Protein AF-A0A967INT5-F1 (afdb_monomer)

Radius of gyration: 16.81 Å; Cα contacts (8 Å, |Δi|>4): 231; chains: 1; bounding box: 48×41×38 Å

Secondary structure (DSSP, 8-state):
----------SSSPPS---PPP---HHHHHHHHHHHHHHHHHHHHHHHTT-SSTHHHHHHHHHHHHHHHHTTTSTTHHHHHHHHHHHHHHHTTSS---HHHHHHHHHHHHHHHHHHHHTHHHHHSPP-HHHHHHHHHHHHH-----HHHHHHHHHHTGGGGG-SHHHHHHHHHHH----HHHHHHHHHHHHHHHHHTT-

Sequence (199 aa):
MSENALFAPDLEIEVPIPGKTHDLDEQQLREVARRLRAYYQKGLLDWYQGNVDESGLSLMQAVVARCEKLCGGSPSIRLWWIAAGVIEALRDGGLESSVSVRRLLGLLDQQLKIISKDGALALAQPVPTELVKNLLYYLARSRSESARIASIRSTYRLDDLFVGEDASERAERILCGPDLESLKAVAAAIKEDLGRAKT

Mean predicted aligned error: 7.65 Å

Nearest PDB structures (foldseek):
  3kyi-assembly1_A  TM=6.583E-01  e=4.181E-01  Cereibacter sphaeroides
  7zly-assembly1_A  TM=3.263E-01  e=9.942E+00  Homo sapiens

Foldseek 3Di:
DDPPLALDFDLPFDAPQAFDADPDDQLRQLVLLVVLLLQLLVLLLCVVVVPVPCSSLVSNLVSLVVVLHNLGPFLCNLVSLLVNLLSVLVSVVQADPDPLSSVLSLVVSVLSVCCNVPPPVSSNDHDDPLSSSLSLLRLLSGPDPDPSSVSSCVRRVSVVSQPDPVNNVVNCPVSDDDDPPVSVVSNVVSVVVSVVVVD

pLDDT: mean 83.44, std 15.36, range [31.22, 97.81]

Structure (mmCIF, N/CA/C/O backbone):
data_AF-A0A967INT5-F1
#
_entry.id   AF-A0A967INT5-F1
#
loop_
_atom_site.group_PDB
_atom_site.id
_atom_site.type_symbol
_atom_site.label_atom_id
_atom_site.label_alt_id
_atom_site.label_comp_id
_atom_site.label_asym_id
_atom_site.label_entity_id
_atom_site.label_seq_id
_atom_site.pdbx_PDB_ins_code
_atom_site.Cartn_x
_atom_site.Cartn_y
_atom_site.Cartn_z
_atom_site.occupancy
_atom_site.B_iso_or_equiv
_atom_site.auth_seq_id
_atom_site.auth_comp_id
_atom_site.auth_asym_id
_atom_site.auth_atom_id
_atom_site.pdbx_PDB_model_num
ATOM 1 N N . MET A 1 1 ? 34.403 -10.699 -2.993 1.00 31.22 1 MET A N 1
ATOM 2 C CA . MET A 1 1 ? 33.208 -11.503 -2.667 1.00 31.22 1 MET A CA 1
ATOM 3 C C . MET A 1 1 ? 32.246 -10.561 -1.963 1.00 31.22 1 MET A C 1
ATOM 5 O O . MET A 1 1 ? 32.605 -10.045 -0.917 1.00 31.22 1 MET A O 1
ATOM 9 N N . SER A 1 2 ? 31.141 -10.187 -2.599 1.00 33.81 2 SER A N 1
ATOM 10 C CA . SER A 1 2 ? 30.283 -9.076 -2.168 1.00 33.81 2 SER A CA 1
ATOM 11 C C . SER A 1 2 ? 29.401 -9.495 -0.985 1.00 33.81 2 SER A C 1
ATOM 13 O O . SER A 1 2 ? 28.404 -10.181 -1.173 1.00 33.81 2 SER A O 1
ATOM 15 N N . GLU A 1 3 ? 29.751 -9.067 0.227 1.00 34.53 3 GLU A N 1
ATOM 16 C CA . GLU A 1 3 ? 29.045 -9.328 1.500 1.00 34.53 3 GLU A CA 1
ATOM 17 C C . GLU A 1 3 ? 27.666 -8.639 1.645 1.00 34.53 3 GLU A C 1
ATOM 19 O O . GLU A 1 3 ? 27.122 -8.558 2.740 1.00 34.53 3 GLU A O 1
ATOM 24 N N . ASN A 1 4 ? 27.058 -8.170 0.551 1.00 37.72 4 ASN A N 1
ATOM 25 C CA . ASN A 1 4 ? 25.854 -7.329 0.567 1.00 37.72 4 ASN A CA 1
ATOM 26 C C . ASN A 1 4 ? 24.644 -7.977 -0.129 1.00 37.72 4 ASN A C 1
ATOM 28 O O . ASN A 1 4 ? 23.870 -7.289 -0.791 1.00 37.72 4 ASN A O 1
ATOM 32 N N . ALA A 1 5 ? 24.448 -9.291 0.037 1.00 46.66 5 ALA A N 1
ATOM 33 C CA . ALA A 1 5 ? 23.195 -9.970 -0.324 1.00 46.66 5 ALA A CA 1
ATOM 34 C C . ALA A 1 5 ? 22.069 -9.586 0.663 1.00 46.66 5 ALA A C 1
ATOM 36 O O . ALA A 1 5 ? 21.518 -10.405 1.392 1.00 46.66 5 ALA A O 1
ATOM 37 N N . LEU A 1 6 ? 21.812 -8.284 0.751 1.00 64.50 6 LEU A N 1
ATOM 38 C CA . LEU A 1 6 ? 20.686 -7.672 1.428 1.00 64.50 6 LEU A CA 1
ATOM 39 C C . LEU A 1 6 ? 19.469 -7.822 0.512 1.00 64.50 6 LEU A C 1
ATOM 41 O O . LEU A 1 6 ? 19.622 -7.756 -0.705 1.00 64.50 6 LEU A O 1
ATOM 45 N N . PHE A 1 7 ? 18.275 -7.993 1.076 1.00 74.31 7 PHE A N 1
ATOM 46 C CA . PHE A 1 7 ? 17.023 -8.009 0.318 1.00 74.31 7 PHE A CA 1
ATOM 47 C C . PHE A 1 7 ? 16.938 -6.788 -0.625 1.00 74.31 7 PHE A C 1
ATOM 49 O O . PHE A 1 7 ? 16.693 -5.660 -0.190 1.00 74.31 7 PHE A O 1
ATOM 56 N N . ALA A 1 8 ? 17.197 -7.009 -1.915 1.00 81.94 8 ALA A N 1
ATOM 57 C CA . ALA A 1 8 ? 17.393 -5.963 -2.918 1.00 81.94 8 ALA A CA 1
ATOM 58 C C . ALA A 1 8 ? 16.555 -6.272 -4.168 1.00 81.94 8 ALA A C 1
ATOM 60 O O . ALA A 1 8 ? 17.107 -6.651 -5.201 1.00 81.94 8 ALA A O 1
ATOM 61 N N . PRO A 1 9 ? 15.217 -6.154 -4.076 1.00 86.38 9 PRO A N 1
ATOM 62 C CA . PRO A 1 9 ? 14.351 -6.339 -5.231 1.00 86.38 9 PRO A CA 1
ATOM 63 C C . PRO A 1 9 ? 14.655 -5.279 -6.292 1.00 86.38 9 PRO A C 1
ATOM 65 O O . PRO A 1 9 ? 14.847 -4.102 -5.969 1.00 86.38 9 PRO A O 1
ATOM 68 N N . ASP A 1 10 ? 14.656 -5.693 -7.556 1.00 87.69 10 ASP A N 1
ATOM 69 C CA . ASP A 1 10 ? 14.780 -4.775 -8.684 1.00 87.69 10 ASP A CA 1
ATOM 70 C C . ASP A 1 10 ? 13.495 -3.946 -8.815 1.00 87.69 10 ASP A C 1
ATOM 72 O O . ASP A 1 10 ? 12.405 -4.474 -9.039 1.00 87.69 10 ASP A O 1
ATOM 76 N N . LEU A 1 11 ? 13.609 -2.631 -8.624 1.00 88.06 11 LEU A N 1
ATOM 77 C CA . LEU A 1 11 ? 12.472 -1.716 -8.679 1.00 88.06 11 LEU A CA 1
ATOM 78 C C . LEU A 1 11 ? 12.271 -1.088 -10.061 1.00 88.06 11 LEU A C 1
ATOM 80 O O . LEU A 1 11 ? 11.244 -0.436 -10.251 1.00 88.06 11 LEU A O 1
ATOM 84 N N . GLU A 1 12 ? 13.183 -1.298 -11.010 1.00 86.50 12 GLU A N 1
ATOM 85 C CA . GLU A 1 12 ? 13.116 -0.734 -12.365 1.00 86.50 12 GLU A CA 1
ATOM 86 C C . GLU A 1 12 ? 12.399 -1.658 -13.363 1.00 86.50 12 GLU A C 1
ATOM 88 O O . GLU A 1 12 ? 12.151 -1.274 -14.503 1.00 86.50 12 GLU A O 1
ATOM 93 N N . ILE A 1 13 ? 11.967 -2.841 -12.920 1.00 87.94 13 ILE A N 1
ATOM 94 C CA . ILE A 1 13 ? 11.184 -3.780 -13.732 1.00 87.94 13 ILE A CA 1
ATOM 95 C C . ILE A 1 13 ? 9.796 -3.247 -14.091 1.00 87.94 13 ILE A C 1
ATOM 97 O O . ILE A 1 13 ? 9.148 -2.563 -13.290 1.00 87.94 13 ILE A O 1
ATOM 101 N N . GLU A 1 14 ? 9.293 -3.629 -15.262 1.00 84.06 14 GLU A N 1
ATOM 102 C CA . GLU A 1 14 ? 7.903 -3.393 -15.646 1.00 84.06 14 GLU A CA 1
ATOM 103 C C . GLU A 1 14 ? 6.956 -4.250 -14.793 1.00 84.06 14 GLU A C 1
ATOM 105 O O . GLU A 1 14 ? 7.204 -5.427 -14.533 1.00 84.06 14 GLU A O 1
ATOM 110 N N . VAL A 1 15 ? 5.868 -3.641 -14.322 1.00 84.94 15 VAL A N 1
ATOM 111 C CA . VAL A 1 15 ? 4.861 -4.315 -13.495 1.00 84.94 15 VAL A CA 1
ATOM 112 C C . VAL A 1 15 ? 3.650 -4.678 -14.354 1.00 84.94 15 VAL A C 1
ATOM 114 O O . VAL A 1 15 ? 3.246 -3.865 -15.186 1.00 84.94 15 VAL A O 1
ATOM 117 N N . PRO A 1 16 ? 3.021 -5.852 -14.154 1.00 85.75 16 PRO A N 1
ATOM 118 C CA . PRO A 1 16 ? 1.932 -6.346 -14.999 1.00 85.75 16 PRO A CA 1
ATOM 119 C C . PRO A 1 16 ? 0.587 -5.676 -14.664 1.00 85.75 16 PRO A C 1
ATOM 121 O O . PRO A 1 16 ? -0.437 -6.341 -14.510 1.00 85.75 16 PRO A O 1
ATOM 124 N N . ILE A 1 17 ? 0.580 -4.353 -14.501 1.00 80.69 17 ILE A N 1
ATOM 125 C CA . ILE A 1 17 ? -0.594 -3.587 -14.091 1.00 80.69 17 ILE A CA 1
ATOM 126 C C . ILE A 1 17 ? -1.020 -2.699 -15.261 1.00 80.69 17 ILE A C 1
ATOM 128 O O . ILE A 1 17 ? -0.311 -1.746 -15.597 1.00 80.69 17 ILE A O 1
ATOM 132 N N . PRO A 1 18 ? -2.179 -2.957 -15.885 1.00 72.50 18 PRO A N 1
ATOM 133 C CA . PRO A 1 18 ? -2.698 -2.069 -16.910 1.00 72.50 18 PRO A CA 1
ATOM 134 C C . PRO A 1 18 ? -3.068 -0.725 -16.274 1.00 72.50 18 PRO A C 1
ATOM 136 O O . PRO A 1 18 ? -3.907 -0.653 -15.377 1.00 72.50 18 PRO A O 1
ATOM 139 N N . GLY A 1 19 ? -2.448 0.354 -16.747 1.00 68.44 19 GLY A N 1
ATOM 140 C CA . GLY A 1 19 ? -2.683 1.700 -16.240 1.00 68.44 19 GLY A CA 1
ATOM 141 C C . GLY A 1 19 ? -3.190 2.627 -17.334 1.00 68.44 19 GLY A C 1
ATOM 142 O O . GLY A 1 19 ? -2.480 2.882 -18.300 1.00 68.44 19 GLY A O 1
ATOM 143 N N . LYS A 1 20 ? -4.399 3.170 -17.165 1.00 75.06 20 LYS A N 1
ATOM 144 C CA . LYS A 1 20 ? -4.838 4.364 -17.898 1.00 75.06 20 LYS A CA 1
ATOM 145 C C . LYS A 1 20 ? -4.751 5.564 -16.971 1.00 75.06 20 LYS A C 1
ATOM 147 O O . LYS A 1 20 ? -5.215 5.477 -15.837 1.00 75.06 20 LYS A O 1
ATOM 152 N N . THR A 1 21 ? -4.189 6.659 -17.462 1.00 78.12 21 THR A N 1
ATOM 153 C CA . THR A 1 21 ? -4.222 7.947 -16.766 1.00 78.12 21 THR A CA 1
ATOM 154 C C . THR A 1 21 ? -5.655 8.354 -16.456 1.00 78.12 21 THR A C 1
ATOM 156 O O . THR A 1 21 ? -6.574 8.072 -17.223 1.00 78.12 21 THR A O 1
ATOM 159 N N . HIS A 1 22 ? -5.850 8.982 -15.299 1.00 85.88 22 HIS A N 1
ATOM 160 C CA . HIS A 1 22 ? -7.135 9.562 -14.939 1.00 85.88 22 HIS A CA 1
ATOM 161 C C . HIS A 1 22 ? -7.466 10.763 -15.839 1.00 85.88 22 HIS A C 1
ATOM 163 O O . HIS A 1 22 ? -6.569 11.493 -16.250 1.00 85.88 22 HIS A O 1
ATOM 169 N N . ASP A 1 23 ? -8.755 11.049 -16.019 1.00 88.50 23 ASP A N 1
ATOM 170 C CA . ASP A 1 23 ? -9.220 12.242 -16.751 1.00 88.50 23 ASP A CA 1
ATOM 171 C C . ASP A 1 23 ? -9.527 13.436 -15.824 1.00 88.50 23 ASP A C 1
ATOM 173 O O . ASP A 1 23 ? -10.136 14.418 -16.239 1.00 88.50 23 ASP A O 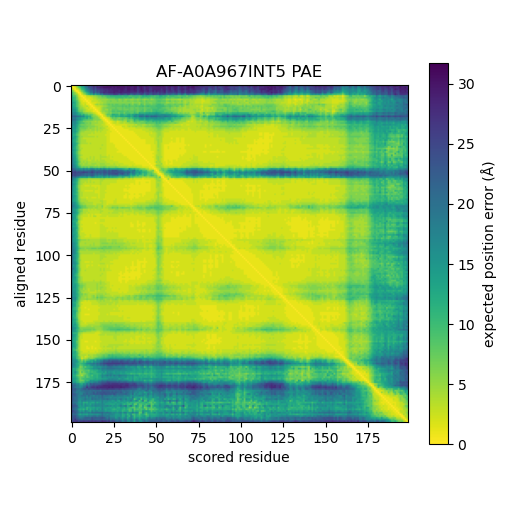1
ATOM 177 N N . LEU A 1 24 ? -9.155 13.342 -14.541 1.00 90.94 24 LEU A N 1
ATOM 178 C CA . LEU A 1 24 ? -9.381 14.407 -13.561 1.00 90.94 24 LEU A CA 1
ATOM 179 C C . LEU A 1 24 ? -8.469 15.608 -13.813 1.00 90.94 24 LEU A C 1
ATOM 181 O O . LEU A 1 24 ? -7.269 15.439 -14.046 1.00 90.94 24 LEU A O 1
ATOM 185 N N . ASP A 1 25 ? -9.023 16.808 -13.652 1.00 93.38 25 ASP A N 1
ATOM 186 C CA . ASP A 1 25 ? -8.214 18.015 -13.535 1.00 93.38 25 ASP A CA 1
ATOM 187 C C . ASP A 1 25 ? -7.454 18.063 -12.194 1.00 93.38 25 ASP A C 1
ATOM 189 O O . ASP A 1 25 ? -7.641 17.242 -11.287 1.00 93.38 25 ASP A O 1
ATOM 193 N N . GLU A 1 26 ? -6.564 19.042 -12.060 1.00 92.19 26 GLU A N 1
ATOM 194 C CA . GLU A 1 26 ? -5.700 19.161 -10.891 1.00 92.19 26 GLU A CA 1
ATOM 195 C C . GLU A 1 26 ? -6.472 19.422 -9.584 1.00 92.19 26 GLU A C 1
ATOM 197 O O . GLU A 1 26 ? -6.119 18.876 -8.533 1.00 92.19 26 GLU A O 1
ATOM 202 N N . GLN A 1 27 ? -7.543 20.217 -9.625 1.00 94.25 27 GLN A N 1
ATOM 203 C CA . GLN A 1 27 ? -8.353 20.518 -8.446 1.00 94.25 27 GLN A CA 1
ATOM 204 C C . GLN A 1 27 ? -9.148 19.285 -8.004 1.00 94.25 27 GLN A C 1
ATOM 206 O O . GLN A 1 27 ? -9.149 18.941 -6.815 1.00 94.25 27 GLN A O 1
ATOM 211 N N . GLN A 1 28 ? -9.770 18.594 -8.958 1.00 95.44 28 GLN A N 1
ATOM 212 C CA . GLN A 1 28 ? -10.507 17.353 -8.753 1.00 95.44 28 GLN A CA 1
ATOM 213 C C . GLN A 1 28 ? -9.600 16.253 -8.203 1.00 95.44 28 GLN A C 1
ATOM 215 O O . GLN A 1 28 ? -9.971 15.576 -7.243 1.00 95.44 28 GLN A O 1
ATOM 220 N N . LEU A 1 29 ? -8.392 16.099 -8.754 1.00 94.00 29 LEU A N 1
ATOM 221 C CA . LEU A 1 29 ? -7.409 15.129 -8.276 1.00 94.00 29 LEU A CA 1
ATOM 222 C C . LEU A 1 29 ? -7.074 15.360 -6.799 1.00 94.00 29 LEU A C 1
ATOM 224 O O . LEU A 1 29 ? -7.136 14.432 -5.989 1.00 94.00 29 LEU A O 1
ATOM 228 N N . ARG A 1 30 ? -6.763 16.608 -6.433 1.00 95.50 30 ARG A N 1
ATOM 229 C CA . ARG A 1 30 ? -6.440 16.982 -5.049 1.00 95.50 30 ARG A CA 1
ATOM 230 C C . ARG A 1 30 ? -7.621 16.727 -4.116 1.00 95.50 30 ARG A C 1
ATOM 232 O O . ARG A 1 30 ? -7.428 16.237 -3.005 1.00 95.50 30 ARG A O 1
ATOM 239 N N . GLU A 1 31 ? -8.843 17.027 -4.549 1.00 96.00 31 GLU A N 1
ATOM 240 C CA . GLU A 1 31 ? -10.048 16.777 -3.757 1.00 96.00 31 GLU A CA 1
ATOM 241 C C . GLU A 1 31 ? -10.314 15.282 -3.548 1.00 96.00 31 GLU A C 1
ATOM 243 O O . GLU A 1 31 ? -10.542 14.849 -2.415 1.00 96.00 31 GLU A O 1
ATOM 248 N N . VAL A 1 32 ? -10.229 14.480 -4.612 1.00 96.00 32 VAL A N 1
ATOM 249 C CA . VAL A 1 32 ? -10.360 13.021 -4.530 1.00 96.00 32 VAL A CA 1
ATOM 250 C C . VAL A 1 32 ? -9.294 12.450 -3.599 1.00 96.00 32 VAL A C 1
ATOM 252 O O . VAL A 1 32 ? -9.626 11.666 -2.712 1.00 96.00 32 VAL A O 1
ATOM 255 N N . ALA A 1 33 ? -8.040 12.886 -3.724 1.00 95.62 33 ALA A N 1
ATOM 256 C CA . ALA A 1 33 ? -6.952 12.449 -2.856 1.00 95.62 33 ALA A CA 1
ATOM 257 C C . ALA A 1 33 ? -7.179 12.829 -1.381 1.00 95.62 33 ALA A C 1
ATOM 259 O O . ALA A 1 33 ? -6.961 11.992 -0.507 1.00 95.62 33 ALA A O 1
ATOM 260 N N . ARG A 1 34 ? -7.691 14.035 -1.081 1.00 97.19 34 ARG A N 1
ATOM 261 C CA . ARG A 1 34 ? -8.078 14.424 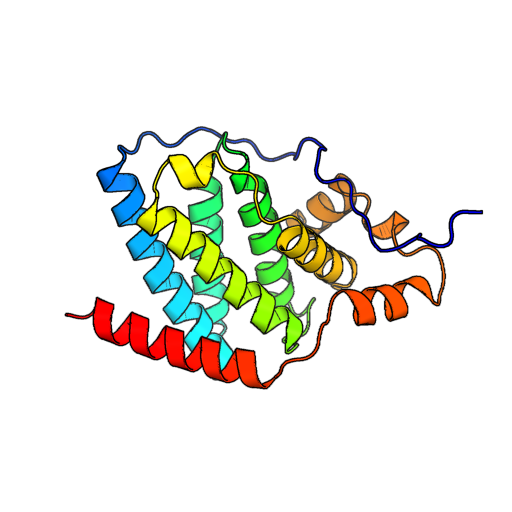0.293 1.00 97.19 34 ARG A CA 1
ATOM 262 C C . ARG A 1 34 ? -9.154 13.503 0.864 1.00 97.19 34 ARG A C 1
ATOM 264 O O . ARG A 1 34 ? -9.030 13.054 2.001 1.00 97.19 34 ARG A O 1
ATOM 271 N N . ARG A 1 35 ? -10.188 13.190 0.076 1.00 97.06 35 ARG A N 1
ATOM 272 C CA . ARG A 1 35 ? -11.264 12.277 0.497 1.00 97.06 35 ARG A CA 1
ATOM 273 C C . ARG A 1 35 ? -10.729 10.865 0.739 1.00 97.06 35 ARG A C 1
ATOM 275 O O . ARG A 1 35 ? -11.023 10.277 1.775 1.00 97.06 35 ARG A O 1
ATOM 282 N N . LEU A 1 36 ? -9.913 10.341 -0.177 1.00 97.19 36 LEU A N 1
ATOM 283 C CA . LEU A 1 36 ? -9.271 9.031 -0.030 1.00 97.19 36 LEU A CA 1
ATOM 284 C C . LEU A 1 36 ? -8.390 8.969 1.216 1.00 97.19 36 LEU A C 1
ATOM 286 O O . LEU A 1 36 ? -8.489 8.006 1.973 1.00 97.19 36 LEU A O 1
ATOM 290 N N . ARG A 1 37 ? -7.606 10.020 1.480 1.00 97.25 37 ARG A N 1
ATOM 291 C CA . ARG A 1 37 ? -6.810 10.141 2.703 1.00 97.25 37 ARG A CA 1
ATOM 292 C C . ARG A 1 37 ? -7.674 10.058 3.958 1.00 97.25 37 ARG A C 1
ATOM 294 O O . ARG A 1 37 ? -7.363 9.272 4.842 1.00 97.25 37 ARG A O 1
ATOM 301 N N . ALA A 1 38 ? -8.779 10.798 4.021 1.00 96.62 38 ALA A N 1
ATOM 302 C CA . ALA A 1 38 ? -9.670 10.770 5.182 1.00 96.62 38 ALA A CA 1
ATOM 303 C C . ALA A 1 38 ? -10.254 9.367 5.442 1.00 96.62 38 ALA A C 1
ATOM 305 O O . ALA A 1 38 ? -10.276 8.904 6.584 1.00 96.62 38 ALA A O 1
ATOM 306 N N . TYR A 1 39 ? -10.675 8.655 4.390 1.00 96.50 39 TYR A N 1
ATOM 307 C CA . TYR A 1 39 ? -11.135 7.267 4.516 1.00 96.50 39 TYR A CA 1
ATOM 308 C C . TYR A 1 39 ? -10.014 6.316 4.942 1.00 96.50 39 TYR A C 1
ATOM 310 O O . TYR A 1 39 ? -10.235 5.460 5.796 1.00 96.50 39 TYR A O 1
ATOM 318 N N . TYR A 1 40 ? -8.808 6.487 4.399 1.00 97.44 40 TYR A N 1
ATOM 319 C CA . TYR A 1 40 ? -7.653 5.678 4.774 1.00 97.44 40 TYR A CA 1
ATOM 320 C C . TYR A 1 40 ? -7.291 5.868 6.246 1.00 97.44 40 TYR A C 1
ATOM 322 O O . TYR A 1 40 ? -7.140 4.894 6.972 1.00 97.44 40 TYR A O 1
ATOM 330 N N . GLN A 1 41 ? -7.233 7.118 6.710 1.00 95.44 41 GLN A N 1
ATOM 331 C CA . GLN A 1 41 ? -6.958 7.461 8.103 1.00 95.44 41 GLN A CA 1
ATOM 332 C C . GLN A 1 41 ? -8.003 6.895 9.060 1.00 95.44 41 GLN A C 1
ATOM 334 O O . GLN A 1 41 ? -7.642 6.404 10.128 1.00 95.44 41 GLN A O 1
ATOM 339 N N . LYS A 1 42 ? -9.284 6.920 8.671 1.00 94.25 42 LYS A N 1
ATOM 340 C CA . LYS A 1 42 ? -10.346 6.257 9.430 1.00 94.25 42 LYS A CA 1
ATOM 341 C C . LYS A 1 42 ? -10.074 4.754 9.543 1.00 94.25 42 LYS A C 1
ATOM 343 O O . LYS A 1 42 ? -10.030 4.238 10.652 1.00 94.25 42 LYS A O 1
ATOM 348 N N . GLY A 1 43 ? -9.820 4.078 8.420 1.00 94.25 43 GLY A N 1
ATOM 349 C CA . GLY A 1 43 ? -9.543 2.638 8.415 1.00 94.25 43 GLY A CA 1
ATOM 350 C C . GLY A 1 43 ? -8.289 2.262 9.210 1.00 94.25 43 GLY A C 1
ATOM 351 O O . GLY A 1 43 ? -8.289 1.271 9.937 1.00 94.25 43 GLY A O 1
ATOM 352 N N . LEU A 1 44 ? -7.246 3.091 9.131 1.00 93.12 44 LEU A N 1
ATOM 353 C CA . LEU A 1 44 ? -5.996 2.916 9.864 1.00 93.12 44 LEU A CA 1
ATOM 354 C C . LEU A 1 44 ? -6.202 3.071 11.375 1.00 93.12 44 LEU A C 1
ATOM 356 O O . LEU A 1 44 ? -5.693 2.263 12.147 1.00 93.12 44 LEU A O 1
ATOM 360 N N . LEU A 1 45 ? -6.971 4.079 11.798 1.00 92.31 45 LEU A N 1
ATOM 361 C CA . LEU A 1 45 ? -7.307 4.299 13.202 1.00 92.31 45 LEU A CA 1
ATOM 362 C C . LEU A 1 45 ? -8.154 3.151 13.763 1.00 92.31 45 LEU A C 1
ATOM 364 O O . LEU A 1 45 ? -7.834 2.642 14.838 1.00 92.31 45 LEU A O 1
ATOM 368 N N . ASP A 1 46 ? -9.186 2.733 13.026 1.00 90.56 46 ASP A N 1
ATOM 369 C CA . ASP A 1 46 ? -10.068 1.629 13.416 1.00 90.56 46 ASP A CA 1
ATOM 370 C C . ASP A 1 46 ? -9.261 0.331 13.595 1.00 90.56 46 ASP A C 1
ATOM 372 O O . ASP A 1 46 ? -9.404 -0.366 14.600 1.00 90.56 46 ASP A O 1
ATOM 376 N N . TRP A 1 47 ? -8.338 0.045 12.670 1.00 90.62 47 TRP A N 1
ATOM 377 C CA . TRP A 1 47 ? -7.453 -1.118 12.759 1.00 90.62 47 TRP A CA 1
ATOM 378 C C . TRP A 1 47 ? -6.425 -1.008 13.895 1.00 90.62 47 TRP A C 1
ATOM 380 O O . TRP A 1 47 ? -6.167 -1.981 14.607 1.00 90.62 47 TRP A O 1
ATOM 390 N N . TYR A 1 48 ? -5.846 0.175 14.125 1.00 88.56 48 TYR A N 1
ATOM 391 C CA . TYR A 1 48 ? -4.885 0.383 15.212 1.00 88.56 48 TYR A CA 1
ATOM 392 C C . TYR A 1 48 ? -5.481 0.152 16.594 1.00 88.56 48 TYR A C 1
ATOM 394 O O . TYR A 1 48 ? -4.777 -0.364 17.465 1.00 88.56 48 TYR A O 1
ATOM 402 N N . GLN A 1 49 ? -6.755 0.497 16.774 1.00 85.56 49 GLN A N 1
ATOM 403 C CA . GLN A 1 49 ? -7.492 0.300 18.021 1.00 85.56 49 GLN A CA 1
ATOM 404 C C . GLN A 1 49 ? -7.833 -1.170 18.300 1.00 85.56 49 GLN A C 1
ATOM 406 O O . GLN A 1 49 ? -8.324 -1.473 19.382 1.00 85.56 49 GLN A O 1
ATOM 411 N N . GLY A 1 50 ? -7.530 -2.088 17.372 1.00 73.88 50 GLY A N 1
ATOM 412 C CA . GLY A 1 50 ? -7.804 -3.512 17.551 1.00 73.88 50 GLY A CA 1
ATOM 413 C C . GLY A 1 50 ? -9.295 -3.833 17.512 1.00 73.88 50 GLY A C 1
ATOM 414 O O . GLY A 1 50 ? -9.716 -4.829 18.097 1.00 73.88 50 GLY A O 1
ATOM 415 N N . ASN A 1 51 ? -10.091 -2.988 16.847 1.00 63.62 51 ASN A N 1
ATOM 416 C CA . ASN A 1 51 ? -11.503 -3.265 16.635 1.00 63.62 51 ASN A CA 1
ATOM 417 C C . ASN A 1 51 ? -11.628 -4.570 15.836 1.00 63.62 51 ASN A C 1
ATOM 419 O O . ASN A 1 51 ? -10.988 -4.735 14.799 1.00 63.62 51 ASN A O 1
ATOM 423 N N . VAL A 1 52 ? -12.421 -5.501 16.372 1.00 53.28 52 VAL A N 1
ATOM 424 C CA . VAL A 1 52 ? -12.545 -6.888 15.887 1.00 53.28 52 VAL A CA 1
ATOM 425 C C . VAL A 1 52 ? -13.172 -6.952 14.491 1.00 53.28 52 VAL A C 1
ATOM 427 O O . VAL A 1 52 ? -12.930 -7.894 13.741 1.00 53.28 52 VAL A O 1
ATOM 430 N N . ASP A 1 53 ? -13.922 -5.923 14.103 1.00 60.50 53 ASP A N 1
ATOM 431 C CA . ASP A 1 53 ? -14.494 -5.836 12.770 1.00 60.50 53 ASP A CA 1
ATOM 432 C C . ASP A 1 53 ? -13.391 -5.518 11.749 1.00 60.50 53 ASP A C 1
ATOM 434 O O . ASP A 1 53 ? -12.849 -4.409 11.738 1.00 60.50 53 ASP A O 1
ATOM 438 N N . GLU A 1 54 ? -13.140 -6.431 10.799 1.00 67.25 54 GLU A N 1
ATOM 439 C CA . GLU A 1 54 ? -12.261 -6.264 9.615 1.00 67.25 54 GLU A CA 1
ATOM 440 C C . GLU A 1 54 ? -12.582 -5.028 8.735 1.00 67.25 54 GLU A C 1
ATOM 442 O O . GLU A 1 54 ? -11.963 -4.785 7.692 1.00 67.25 54 GLU A O 1
ATOM 447 N N . SER A 1 55 ? -13.563 -4.227 9.147 1.00 80.69 55 SER A N 1
ATOM 448 C CA . SER A 1 55 ? -13.979 -2.941 8.603 1.00 80.69 55 SER A CA 1
ATOM 449 C C . SER A 1 55 ? -12.816 -1.983 8.312 1.00 80.69 55 SER A C 1
ATOM 451 O O . SER A 1 55 ? -12.786 -1.391 7.232 1.00 80.69 55 SER A O 1
ATOM 453 N N . GLY A 1 56 ? -11.828 -1.870 9.209 1.00 90.62 56 GLY A N 1
ATOM 454 C CA . GLY A 1 56 ? -10.696 -0.951 9.046 1.00 90.62 56 GLY A CA 1
ATOM 455 C C . GLY A 1 56 ? -9.780 -1.335 7.881 1.00 90.62 56 GLY A C 1
ATOM 456 O O . GLY A 1 56 ? -9.523 -0.524 6.988 1.00 90.62 56 GLY A O 1
ATOM 457 N N . LEU A 1 57 ? -9.352 -2.602 7.836 1.00 93.38 57 LEU A N 1
ATOM 458 C CA . LEU A 1 57 ? -8.551 -3.142 6.730 1.00 93.38 57 LEU A CA 1
ATOM 459 C C . LEU A 1 57 ? -9.334 -3.144 5.413 1.00 93.38 57 LEU A C 1
ATOM 461 O O . LEU A 1 57 ? -8.773 -2.825 4.367 1.00 93.38 57 LEU A O 1
ATOM 465 N N . SER A 1 58 ? -10.634 -3.439 5.454 1.00 94.19 58 SER A N 1
ATOM 466 C CA . SER A 1 58 ? -11.504 -3.393 4.272 1.00 94.19 58 SER A CA 1
ATOM 467 C C . SER A 1 58 ? -11.626 -1.976 3.703 1.00 94.19 58 SER A C 1
ATOM 469 O O . SER A 1 58 ? -11.572 -1.785 2.4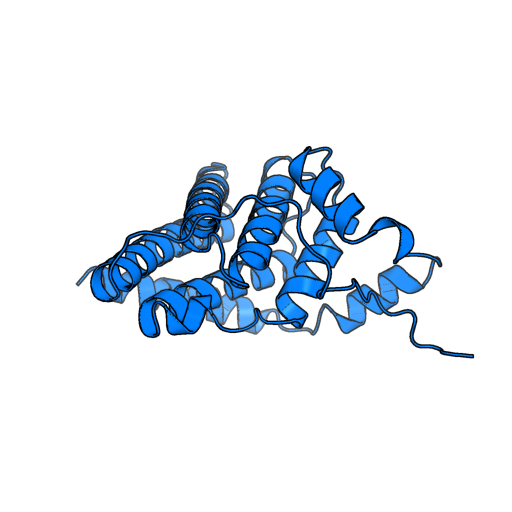87 1.00 94.19 58 SER A O 1
ATOM 471 N N . LEU A 1 59 ? -11.726 -0.964 4.570 1.00 95.00 59 LEU A N 1
ATOM 472 C CA . LEU A 1 59 ? -11.746 0.437 4.160 1.00 95.00 59 LEU A CA 1
ATOM 473 C C . LEU A 1 59 ? -10.403 0.865 3.555 1.00 95.00 59 LEU A C 1
ATOM 475 O O . LEU A 1 59 ? -10.384 1.497 2.497 1.00 95.00 59 LEU A O 1
ATOM 479 N N . MET A 1 60 ? -9.284 0.473 4.172 1.00 96.94 60 MET A N 1
ATOM 480 C CA . MET A 1 60 ? -7.954 0.719 3.607 1.00 96.94 60 MET A CA 1
ATOM 481 C C . MET A 1 60 ? -7.785 0.031 2.245 1.00 96.94 60 MET A C 1
ATOM 483 O O . MET A 1 60 ? -7.313 0.682 1.314 1.00 96.94 60 MET A O 1
ATOM 487 N N . GLN A 1 61 ? -8.249 -1.218 2.088 1.00 96.50 61 GLN A N 1
ATOM 488 C CA . GLN A 1 61 ? -8.232 -1.953 0.814 1.00 96.50 61 GLN A CA 1
ATOM 489 C C . GLN A 1 61 ? -8.995 -1.198 -0.285 1.00 96.50 61 GLN A C 1
ATOM 491 O O . GLN A 1 61 ? -8.506 -1.054 -1.406 1.00 96.50 61 GLN A O 1
ATOM 496 N N . ALA A 1 62 ? -10.191 -0.693 0.029 1.00 96.75 62 ALA A N 1
ATOM 497 C CA . ALA A 1 62 ? -10.996 0.068 -0.922 1.00 96.75 62 ALA A CA 1
ATOM 498 C C . ALA A 1 62 ? -10.288 1.358 -1.366 1.00 96.75 62 ALA A C 1
ATOM 500 O O . ALA A 1 62 ? -10.321 1.712 -2.548 1.00 96.75 62 ALA A O 1
ATOM 501 N N . VAL A 1 63 ? -9.609 2.040 -0.437 1.00 97.81 63 VAL A N 1
ATOM 502 C CA . VAL A 1 63 ? -8.838 3.246 -0.751 1.00 97.81 63 VAL A CA 1
ATOM 503 C C . VAL A 1 63 ? -7.653 2.927 -1.658 1.00 97.81 63 VAL A C 1
ATOM 505 O O . VAL A 1 63 ? -7.531 3.557 -2.707 1.00 97.81 63 VAL A O 1
ATOM 508 N N . VAL A 1 64 ? -6.813 1.944 -1.319 1.00 96.38 64 VAL A N 1
ATOM 509 C CA . VAL A 1 64 ? -5.638 1.615 -2.150 1.00 96.38 64 VAL A CA 1
ATOM 510 C C . VAL A 1 64 ? -6.039 1.120 -3.539 1.00 96.38 64 VAL A C 1
ATOM 512 O O . VAL A 1 64 ? -5.411 1.510 -4.518 1.00 96.38 64 VAL A O 1
ATOM 515 N N . ALA A 1 65 ? -7.145 0.377 -3.664 1.00 94.25 65 ALA A N 1
ATOM 516 C CA . ALA A 1 65 ? -7.687 -0.021 -4.962 1.00 94.25 65 ALA A CA 1
ATOM 517 C C . ALA A 1 65 ? -8.148 1.189 -5.792 1.00 94.25 65 ALA A C 1
ATOM 519 O O . ALA A 1 65 ? -8.020 1.206 -7.020 1.00 94.25 65 ALA A O 1
ATOM 520 N N . ARG A 1 66 ? -8.678 2.236 -5.143 1.00 94.88 66 ARG A N 1
ATOM 521 C CA . ARG A 1 66 ? -9.015 3.484 -5.833 1.00 94.88 66 ARG A CA 1
ATOM 522 C C . ARG A 1 66 ? -7.765 4.274 -6.219 1.00 94.88 66 ARG A C 1
ATOM 524 O O . ARG A 1 66 ? -7.760 4.830 -7.317 1.00 94.88 66 ARG A O 1
ATOM 531 N N . CYS A 1 67 ? -6.732 4.292 -5.376 1.00 94.44 67 CYS A N 1
ATOM 532 C CA . CYS A 1 67 ? -5.438 4.901 -5.686 1.00 94.44 67 CYS A CA 1
ATOM 533 C C . CYS A 1 67 ? -4.740 4.211 -6.860 1.00 94.44 67 CYS A C 1
ATOM 535 O O . CYS A 1 67 ? -4.226 4.902 -7.729 1.00 94.44 67 CYS A O 1
ATOM 537 N N . GLU A 1 68 ? -4.776 2.879 -6.935 1.00 92.75 68 GLU A N 1
ATOM 538 C CA . GLU A 1 68 ? -4.230 2.110 -8.061 1.00 92.75 68 GLU A CA 1
ATOM 539 C C . GLU A 1 68 ? -4.873 2.549 -9.385 1.00 92.75 68 GLU A C 1
ATOM 541 O O . GLU A 1 68 ? -4.171 2.872 -10.339 1.00 92.75 68 GLU A O 1
ATOM 546 N N . LYS A 1 69 ? -6.208 2.692 -9.412 1.00 90.56 69 LYS A N 1
ATOM 547 C CA . LYS A 1 69 ? -6.935 3.230 -10.577 1.00 90.56 69 LYS A CA 1
ATOM 548 C C . LYS A 1 69 ? -6.592 4.688 -10.879 1.00 90.56 69 LYS A C 1
ATOM 550 O O . LYS A 1 69 ? -6.582 5.080 -12.037 1.00 90.56 69 LYS A O 1
ATOM 555 N N . LEU A 1 70 ? -6.394 5.504 -9.844 1.00 90.50 70 LEU A N 1
ATOM 556 C CA . LEU A 1 70 ? -6.074 6.922 -9.991 1.00 90.50 70 LEU A CA 1
ATOM 557 C C . LEU A 1 70 ? -4.670 7.112 -10.569 1.00 90.50 70 LEU A C 1
ATOM 559 O O . LEU A 1 70 ? -4.481 7.943 -11.442 1.00 90.50 70 LEU A O 1
ATOM 563 N N . CYS A 1 71 ? -3.704 6.315 -10.125 1.00 89.38 71 CYS A N 1
ATOM 564 C CA . CYS A 1 71 ? -2.306 6.417 -10.537 1.00 89.38 71 CYS A CA 1
ATOM 565 C C . CYS A 1 71 ? -2.006 5.651 -11.833 1.00 89.38 71 CYS A C 1
ATOM 567 O O . CYS A 1 71 ? -0.841 5.425 -12.149 1.00 89.38 71 CYS A O 1
ATOM 569 N N . GLY A 1 72 ? -3.031 5.223 -12.576 1.00 87.25 72 GLY A N 1
ATOM 570 C CA . GLY A 1 72 ? -2.852 4.530 -13.845 1.00 87.25 72 GLY A CA 1
ATOM 571 C C . GLY A 1 72 ? -1.926 5.300 -14.788 1.00 87.25 72 GLY A C 1
ATOM 572 O O . GLY A 1 72 ? -2.058 6.508 -14.945 1.00 87.25 72 GLY A O 1
ATOM 573 N N . GLY A 1 73 ? -0.950 4.613 -15.386 1.00 84.56 73 GLY A N 1
ATOM 574 C CA . GLY A 1 73 ? 0.028 5.240 -16.284 1.00 84.56 73 GLY A CA 1
ATOM 575 C C . GLY A 1 73 ? 1.061 6.140 -15.590 1.00 84.56 73 GLY A C 1
ATOM 576 O O . GLY A 1 73 ? 1.830 6.804 -16.277 1.00 84.56 73 GLY A O 1
ATOM 577 N N . SER A 1 74 ? 1.103 6.168 -14.253 1.00 88.62 74 SER A N 1
ATOM 578 C CA . SER A 1 74 ? 2.084 6.920 -13.467 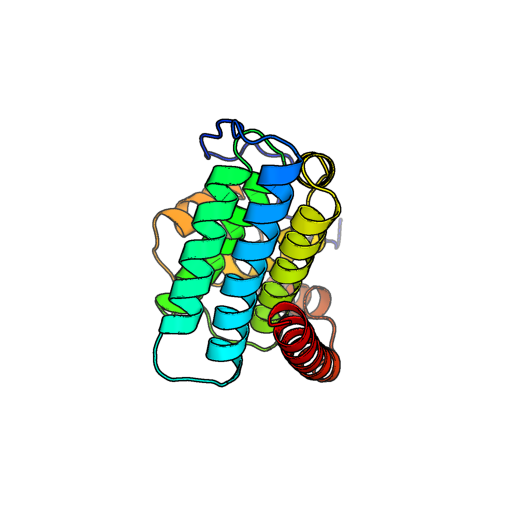1.00 88.62 74 SER A CA 1
ATOM 579 C C . SER A 1 74 ? 3.035 5.976 -12.712 1.00 88.62 74 SER A C 1
ATOM 581 O O . SER A 1 74 ? 2.633 4.866 -12.345 1.00 88.62 74 SER A O 1
ATOM 583 N N . PRO A 1 75 ? 4.279 6.397 -12.405 1.00 87.38 75 PRO A N 1
ATOM 584 C CA . PRO A 1 75 ? 5.203 5.607 -11.584 1.00 87.38 75 PRO A CA 1
ATOM 585 C C . PRO A 1 75 ? 4.625 5.184 -10.223 1.00 87.38 75 PRO A C 1
ATOM 587 O O . PRO A 1 75 ? 4.990 4.137 -9.683 1.00 87.38 75 PRO A O 1
ATOM 590 N N . SER A 1 76 ? 3.692 5.967 -9.671 1.00 89.94 76 SER A N 1
ATOM 591 C CA . SER A 1 76 ? 3.075 5.703 -8.371 1.00 89.94 76 SER A CA 1
ATOM 592 C C . SER A 1 76 ? 2.151 4.483 -8.342 1.00 89.94 76 SER A C 1
ATOM 594 O O . SER A 1 76 ? 1.894 3.973 -7.250 1.00 89.94 76 SER A O 1
ATOM 596 N N . ILE A 1 77 ? 1.676 3.967 -9.487 1.00 92.38 77 ILE A N 1
ATOM 597 C CA . ILE A 1 77 ? 0.789 2.786 -9.519 1.00 92.38 77 ILE A CA 1
ATOM 598 C C . ILE A 1 77 ? 1.403 1.574 -8.812 1.00 92.38 77 ILE A C 1
ATOM 600 O O . ILE A 1 77 ? 0.709 0.860 -8.087 1.00 92.38 77 ILE A O 1
ATOM 604 N N . ARG A 1 78 ? 2.723 1.396 -8.960 1.00 92.94 78 ARG A N 1
ATOM 605 C CA . ARG A 1 78 ? 3.501 0.306 -8.364 1.00 92.94 78 ARG A CA 1
ATOM 606 C C . ARG A 1 78 ? 3.294 0.231 -6.856 1.00 92.94 78 ARG A C 1
ATOM 608 O O . ARG A 1 78 ? 3.019 -0.839 -6.320 1.00 92.94 78 ARG A O 1
ATOM 615 N N . LEU A 1 79 ? 3.403 1.373 -6.178 1.00 95.19 79 LEU A N 1
ATOM 616 C CA . LEU A 1 79 ? 3.250 1.447 -4.730 1.00 95.19 79 LEU A CA 1
ATOM 617 C C . LEU A 1 79 ? 1.858 0.982 -4.297 1.00 95.19 79 LEU A C 1
ATOM 619 O O . LEU A 1 79 ? 1.749 0.202 -3.356 1.00 95.19 79 LEU A O 1
ATOM 623 N N . TRP A 1 80 ? 0.806 1.443 -4.975 1.00 95.50 80 TRP A N 1
ATOM 624 C CA . TRP A 1 80 ? -0.572 1.117 -4.602 1.00 95.50 80 TRP A CA 1
ATOM 625 C C . TRP A 1 80 ? -0.919 -0.345 -4.863 1.00 95.50 80 TRP A C 1
ATOM 627 O O . TRP A 1 80 ? -1.610 -0.957 -4.051 1.00 95.50 80 TRP A O 1
ATOM 637 N N . TRP A 1 81 ? -0.378 -0.927 -5.933 1.00 95.81 81 TRP A N 1
ATOM 638 C CA . TRP A 1 81 ? -0.532 -2.350 -6.221 1.00 95.81 81 TRP A CA 1
ATOM 639 C C . TRP A 1 81 ? 0.115 -3.239 -5.156 1.00 95.81 81 TRP A C 1
ATOM 641 O O . TRP A 1 81 ? -0.530 -4.169 -4.663 1.00 95.81 81 TRP A O 1
ATOM 651 N N . ILE A 1 82 ? 1.343 -2.902 -4.747 1.00 96.94 82 ILE A N 1
ATOM 652 C CA . ILE A 1 82 ? 2.072 -3.592 -3.674 1.00 96.94 82 ILE A CA 1
ATOM 653 C C . ILE A 1 82 ? 1.360 -3.399 -2.328 1.00 96.94 82 ILE A C 1
ATOM 655 O O . ILE A 1 82 ? 1.137 -4.365 -1.601 1.00 96.94 82 ILE A O 1
ATOM 659 N N . ALA A 1 83 ? 0.953 -2.168 -2.004 1.00 97.44 83 ALA A N 1
ATOM 660 C CA . ALA A 1 83 ? 0.233 -1.846 -0.774 1.00 97.44 83 ALA A CA 1
ATOM 661 C C . ALA A 1 83 ? -1.083 -2.626 -0.646 1.00 97.44 83 ALA A C 1
ATOM 663 O O . ALA A 1 83 ? -1.394 -3.146 0.423 1.00 97.44 83 ALA A O 1
ATOM 664 N N . ALA A 1 84 ? -1.831 -2.748 -1.742 1.00 96.81 84 ALA A N 1
ATOM 665 C CA . ALA A 1 84 ? -3.036 -3.563 -1.798 1.00 96.81 84 ALA A CA 1
ATOM 666 C C . ALA A 1 84 ? -2.754 -5.051 -1.561 1.00 96.81 84 ALA A C 1
ATOM 668 O O . ALA A 1 84 ? -3.571 -5.705 -0.927 1.00 96.81 84 ALA A O 1
ATOM 669 N N . GLY A 1 85 ? -1.602 -5.570 -2.000 1.00 97.00 85 GLY A N 1
ATOM 670 C CA . GLY A 1 85 ? -1.163 -6.920 -1.638 1.00 97.00 85 GLY A CA 1
ATOM 671 C C . GLY A 1 85 ? -0.892 -7.059 -0.138 1.00 97.00 85 GLY A C 1
ATOM 672 O O . GLY A 1 85 ? -1.301 -8.039 0.470 1.00 97.00 85 GLY A O 1
ATOM 673 N N . VAL A 1 86 ? -0.238 -6.072 0.486 1.00 97.00 86 VAL A N 1
ATOM 674 C CA . VAL A 1 86 ? 0.065 -6.118 1.931 1.00 97.00 86 VAL A CA 1
ATOM 675 C C . VAL A 1 86 ? -1.213 -6.085 2.765 1.00 97.00 86 VAL A C 1
ATOM 677 O O . VAL A 1 86 ? -1.340 -6.841 3.725 1.00 97.00 86 VAL A O 1
ATOM 680 N N . ILE A 1 87 ? -2.172 -5.230 2.401 1.00 96.19 87 ILE A N 1
ATOM 681 C CA . ILE A 1 87 ? -3.461 -5.155 3.101 1.00 96.19 87 ILE A CA 1
ATOM 682 C C . ILE A 1 87 ? -4.268 -6.443 2.882 1.00 96.19 87 ILE A C 1
ATOM 684 O O . ILE A 1 87 ? -4.903 -6.916 3.819 1.00 96.19 87 ILE A O 1
ATOM 688 N N . GLU A 1 88 ? -4.205 -7.052 1.698 1.00 95.75 88 GLU A N 1
ATOM 689 C CA . GLU A 1 88 ? -4.838 -8.346 1.427 1.00 95.75 88 GLU A CA 1
ATOM 690 C C . GLU A 1 88 ? -4.245 -9.469 2.292 1.00 95.75 88 GLU A C 1
ATOM 692 O O . GLU A 1 88 ? -5.006 -10.167 2.958 1.00 95.75 88 GLU A O 1
ATOM 697 N N . ALA A 1 89 ? -2.913 -9.542 2.407 1.00 95.56 89 ALA A N 1
ATOM 698 C CA . ALA A 1 89 ? -2.223 -10.490 3.288 1.00 95.56 89 ALA A CA 1
ATOM 699 C C . ALA A 1 89 ? -2.569 -10.297 4.776 1.00 95.56 89 ALA A C 1
ATOM 701 O O . ALA A 1 89 ? -2.569 -11.237 5.563 1.00 95.56 89 ALA A O 1
ATOM 702 N N . LEU A 1 90 ? -2.827 -9.058 5.203 1.00 94.06 90 LEU A N 1
ATOM 703 C CA . LEU A 1 90 ? -3.287 -8.788 6.567 1.00 94.06 90 LEU A CA 1
ATOM 704 C C . LEU A 1 90 ? -4.724 -9.262 6.790 1.00 94.06 90 LEU A C 1
ATOM 706 O O . LEU A 1 90 ? -5.058 -9.696 7.889 1.00 94.06 90 LEU A O 1
ATOM 710 N N . ARG A 1 91 ? -5.583 -9.141 5.773 1.00 92.69 91 ARG A N 1
ATOM 711 C CA . ARG A 1 91 ? -7.000 -9.515 5.859 1.00 92.69 91 ARG A CA 1
ATOM 712 C C . ARG A 1 91 ? -7.204 -11.021 5.866 1.00 92.69 91 ARG A C 1
ATOM 714 O O . ARG A 1 91 ? -8.052 -11.495 6.604 1.00 92.69 91 ARG A O 1
ATOM 721 N N . ASP A 1 92 ? -6.442 -11.761 5.070 1.00 92.62 92 ASP A N 1
ATOM 722 C CA . ASP A 1 92 ? -6.540 -13.224 5.033 1.00 92.62 92 ASP A CA 1
ATOM 723 C C . ASP A 1 92 ? -5.716 -13.931 6.124 1.00 92.62 92 ASP A C 1
ATOM 725 O O . ASP A 1 92 ? -5.707 -15.159 6.201 1.00 92.62 92 ASP A O 1
ATOM 729 N N . GLY A 1 93 ? -5.036 -13.167 6.986 1.00 91.38 93 GLY A N 1
ATOM 730 C CA . GLY A 1 93 ? -4.198 -13.696 8.061 1.00 91.38 93 GLY A CA 1
ATOM 731 C C . GLY A 1 93 ? -2.847 -14.247 7.592 1.00 91.38 93 GLY A C 1
ATOM 732 O O . GLY A 1 93 ? -2.099 -14.800 8.399 1.00 91.38 93 GLY A O 1
ATOM 733 N N . GLY A 1 94 ? -2.491 -14.080 6.316 1.00 92.00 94 GLY A N 1
ATOM 734 C CA . GLY A 1 94 ? -1.182 -14.422 5.773 1.00 92.00 94 GLY A CA 1
ATOM 735 C C . GLY A 1 94 ? -0.048 -13.540 6.302 1.00 92.00 94 GLY A C 1
ATOM 736 O O . GLY A 1 94 ? 1.118 -13.909 6.164 1.00 92.00 94 GLY A O 1
ATOM 737 N N . LEU A 1 95 ? -0.349 -12.393 6.911 1.00 92.19 95 LEU A N 1
ATOM 738 C CA . LEU A 1 95 ? 0.617 -11.497 7.538 1.00 92.19 95 LEU A CA 1
ATOM 739 C C . LEU A 1 95 ? 0.139 -11.060 8.928 1.00 92.19 95 LEU A C 1
ATOM 741 O O . LEU A 1 95 ? -1.018 -10.696 9.123 1.00 92.19 95 LEU A O 1
ATOM 745 N N . GLU A 1 96 ? 1.051 -11.039 9.898 1.00 88.56 96 GLU A N 1
ATOM 746 C CA . GLU A 1 96 ? 0.748 -10.570 11.250 1.00 88.56 96 GLU A CA 1
ATOM 747 C C . GLU A 1 96 ? 0.731 -9.035 11.345 1.00 88.56 96 GLU A C 1
ATOM 749 O O . GLU A 1 96 ? 1.504 -8.329 10.690 1.00 88.56 96 GLU A O 1
ATOM 754 N N . SER A 1 97 ? -0.109 -8.503 12.241 1.00 87.69 97 SER A N 1
ATOM 755 C CA . SER A 1 97 ? -0.200 -7.068 12.560 1.00 87.69 97 SER A CA 1
ATOM 756 C C . SER A 1 97 ? 0.979 -6.595 13.426 1.00 87.69 97 SER A C 1
ATOM 758 O O . SER A 1 97 ? 0.807 -6.101 14.543 1.00 87.69 97 SER A O 1
ATOM 760 N N . SER A 1 98 ? 2.201 -6.747 12.919 1.00 87.44 98 SER A N 1
ATOM 761 C CA . SER A 1 98 ? 3.404 -6.308 13.621 1.00 87.44 98 SER A CA 1
ATOM 762 C C . SER A 1 98 ? 3.514 -4.779 13.664 1.00 87.44 98 SER A C 1
ATOM 764 O O . SER A 1 98 ? 2.937 -4.044 12.857 1.00 87.44 98 SER A O 1
ATOM 766 N N . VAL A 1 99 ? 4.306 -4.289 14.615 1.00 84.81 99 VAL A N 1
ATOM 767 C CA . VAL A 1 99 ? 4.660 -2.871 14.791 1.00 84.81 99 VAL A CA 1
ATOM 768 C C . VAL A 1 99 ? 5.202 -2.274 13.485 1.00 84.81 99 VAL A C 1
ATOM 770 O O . VAL A 1 99 ? 4.774 -1.204 13.052 1.00 84.81 99 VAL A O 1
ATOM 773 N N . SER A 1 100 ? 6.091 -2.999 12.810 1.00 85.06 100 SER A N 1
ATOM 774 C CA . SER A 1 100 ? 6.677 -2.577 11.540 1.00 85.06 100 SER A CA 1
ATOM 775 C C . SER A 1 100 ? 5.645 -2.501 10.415 1.00 85.06 100 SER A C 1
ATOM 777 O O . SER A 1 100 ? 5.602 -1.499 9.704 1.00 85.06 100 SER A O 1
ATOM 779 N N . VAL A 1 101 ? 4.755 -3.492 10.285 1.00 90.62 101 VAL A N 1
ATOM 780 C CA . VAL A 1 101 ? 3.692 -3.463 9.264 1.00 90.62 101 VAL A CA 1
ATOM 781 C C . VAL A 1 101 ? 2.733 -2.297 9.511 1.00 90.62 101 VAL A C 1
ATOM 783 O O . VAL A 1 101 ? 2.397 -1.568 8.577 1.00 90.62 101 VAL A O 1
ATOM 786 N N . ARG A 1 102 ? 2.372 -2.037 10.777 1.00 90.75 102 ARG A N 1
ATOM 787 C CA . ARG A 1 102 ? 1.604 -0.842 11.164 1.00 90.75 102 ARG A CA 1
ATOM 788 C C . ARG A 1 102 ? 2.305 0.436 10.696 1.00 90.75 102 ARG A C 1
ATOM 790 O O . ARG A 1 102 ? 1.696 1.253 10.010 1.00 90.75 102 ARG A O 1
ATOM 797 N N . ARG A 1 103 ? 3.608 0.577 10.959 1.00 89.25 103 ARG A N 1
ATOM 798 C CA . ARG A 1 103 ? 4.399 1.739 10.514 1.00 89.25 103 ARG A CA 1
ATOM 799 C C . ARG A 1 103 ? 4.365 1.922 8.998 1.00 89.25 103 ARG A C 1
ATOM 801 O O . ARG A 1 103 ? 4.178 3.049 8.543 1.00 89.25 103 ARG A O 1
ATOM 808 N N . LEU A 1 104 ? 4.509 0.847 8.223 1.00 91.25 104 LEU A N 1
ATOM 809 C CA . LEU A 1 104 ? 4.447 0.913 6.759 1.00 91.25 104 LEU A CA 1
ATOM 810 C C . LEU A 1 104 ? 3.081 1.392 6.263 1.00 91.25 104 LEU A C 1
ATOM 812 O O . LEU A 1 104 ? 3.026 2.259 5.391 1.00 91.25 104 LEU A O 1
ATOM 816 N N . LEU A 1 105 ? 1.986 0.915 6.862 1.00 94.06 105 LEU A N 1
ATOM 817 C CA . LEU A 1 105 ? 0.649 1.414 6.531 1.00 94.06 105 LEU A CA 1
ATOM 818 C C . LEU A 1 105 ? 0.463 2.889 6.919 1.00 94.06 105 LEU A C 1
ATOM 820 O O . LEU A 1 105 ? -0.223 3.620 6.206 1.00 94.06 105 LEU A O 1
ATOM 824 N N . GLY A 1 106 ? 1.126 3.372 7.972 1.00 93.25 106 GLY A N 1
ATOM 825 C CA . GLY A 1 106 ? 1.204 4.804 8.283 1.00 93.25 106 GLY A CA 1
ATOM 826 C C . GLY A 1 106 ? 1.986 5.623 7.245 1.00 93.25 106 GLY A C 1
ATOM 827 O O . GLY A 1 106 ? 1.606 6.749 6.929 1.00 93.25 106 GLY A O 1
ATOM 828 N N . LEU A 1 107 ? 3.050 5.068 6.658 1.00 93.38 107 LEU A N 1
ATOM 829 C CA . LEU A 1 107 ? 3.809 5.736 5.591 1.00 93.38 107 LEU A CA 1
ATOM 830 C C . LEU A 1 107 ? 3.004 5.864 4.289 1.00 93.38 107 LEU A C 1
ATOM 832 O O . LEU A 1 107 ? 3.195 6.834 3.556 1.00 93.38 107 LEU A O 1
ATOM 836 N N . LEU A 1 108 ? 2.064 4.953 4.025 1.00 95.44 108 LEU A N 1
ATOM 837 C CA . LEU A 1 108 ? 1.124 5.083 2.906 1.00 95.44 108 LEU A CA 1
ATOM 838 C C . LEU A 1 108 ? 0.175 6.288 3.070 1.00 95.44 108 LEU A C 1
ATOM 840 O O . LEU A 1 108 ? -0.111 6.957 2.075 1.00 95.44 108 LEU A O 1
ATOM 844 N N . ASP A 1 109 ? -0.241 6.641 4.298 1.00 95.38 109 ASP A N 1
ATOM 845 C CA . ASP A 1 109 ? -0.983 7.896 4.550 1.00 95.38 109 ASP A CA 1
ATOM 846 C C . ASP A 1 109 ? -0.160 9.122 4.136 1.00 95.38 109 ASP A C 1
ATOM 848 O O . ASP A 1 109 ? -0.696 10.065 3.554 1.00 95.38 109 ASP A O 1
ATOM 852 N N . GLN A 1 110 ? 1.156 9.109 4.377 1.00 92.94 110 GLN A N 1
ATOM 853 C CA . GLN A 1 110 ? 2.022 10.212 3.949 1.00 92.94 110 GLN A CA 1
ATOM 854 C C . GLN A 1 110 ? 2.059 10.342 2.424 1.00 92.94 110 GLN A C 1
ATOM 856 O O . GLN A 1 110 ? 2.063 11.459 1.912 1.00 92.94 110 GLN A O 1
ATOM 861 N N . GLN A 1 111 ? 2.005 9.230 1.685 1.00 94.81 111 GLN A N 1
ATOM 862 C CA . GLN A 1 111 ? 1.920 9.278 0.221 1.00 94.81 111 GLN A CA 1
ATOM 863 C C . GLN A 1 111 ? 0.577 9.860 -0.243 1.00 94.81 111 GLN A C 1
ATOM 865 O O . GLN A 1 111 ? 0.552 10.735 -1.106 1.00 94.81 111 GLN A O 1
ATOM 870 N N . LEU A 1 112 ? -0.538 9.484 0.397 1.00 95.06 112 LEU A N 1
ATOM 871 C CA . LEU A 1 112 ? -1.847 10.115 0.168 1.00 95.06 112 LEU A CA 1
ATOM 872 C C . LEU A 1 112 ? -1.832 11.621 0.475 1.00 95.06 112 LEU A C 1
ATOM 874 O O . LEU A 1 112 ? -2.401 12.414 -0.279 1.00 95.06 112 LEU A O 1
ATOM 878 N N . LYS A 1 113 ? -1.158 12.034 1.555 1.00 95.19 113 LYS A N 1
ATOM 879 C CA . LYS A 1 113 ? -0.978 13.445 1.920 1.00 95.19 113 LYS A CA 1
ATOM 880 C C . LYS A 1 113 ? -0.249 14.215 0.824 1.00 95.19 113 LYS A C 1
ATOM 882 O O . LYS A 1 113 ? -0.731 15.277 0.432 1.00 95.19 113 LYS A O 1
ATOM 887 N N . ILE A 1 114 ? 0.856 13.676 0.309 1.00 94.31 114 ILE A N 1
ATOM 888 C CA . ILE A 1 114 ? 1.633 14.290 -0.777 1.00 94.31 114 ILE A CA 1
ATOM 889 C C . ILE A 1 114 ? 0.762 14.437 -2.031 1.00 94.31 114 ILE A C 1
ATOM 891 O O . ILE A 1 114 ? 0.657 15.538 -2.559 1.00 94.31 114 ILE A O 1
ATOM 895 N N . ILE A 1 115 ? 0.023 13.399 -2.440 1.00 94.06 115 ILE A N 1
ATOM 896 C CA . ILE A 1 115 ? -0.895 13.490 -3.595 1.00 94.06 115 ILE A CA 1
ATOM 897 C C . ILE A 1 115 ? -1.977 14.556 -3.364 1.00 94.06 115 ILE A C 1
ATOM 899 O O . ILE A 1 115 ? -2.272 15.357 -4.248 1.00 94.06 115 ILE A O 1
ATOM 903 N N . SER A 1 116 ? -2.539 14.631 -2.156 1.00 94.50 116 SER A N 1
ATOM 904 C CA . SER A 1 116 ?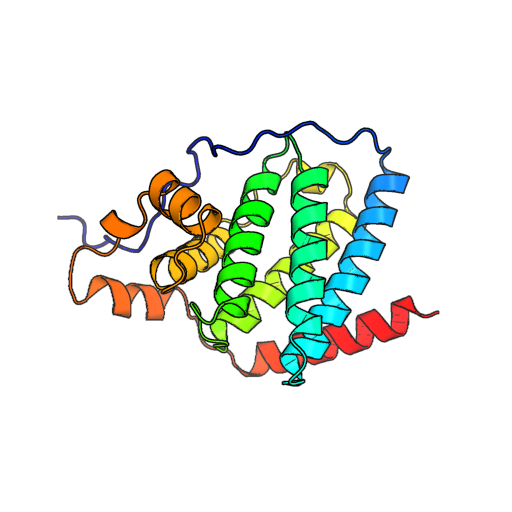 -3.561 15.631 -1.818 1.00 94.50 116 SER A CA 1
ATOM 905 C C . SER A 1 116 ? -3.044 17.078 -1.844 1.00 94.50 116 SER A C 1
ATOM 907 O O . SER A 1 116 ? -3.815 18.009 -2.106 1.00 94.50 116 SER A O 1
ATOM 909 N N . LYS A 1 117 ? -1.742 17.264 -1.583 1.00 94.62 117 LYS A N 1
ATOM 910 C CA . LYS A 1 117 ? -1.070 18.564 -1.476 1.00 94.62 117 LYS A CA 1
ATOM 911 C C . LYS A 1 117 ? -0.376 18.997 -2.762 1.00 94.62 117 LYS A C 1
ATOM 913 O O . LYS A 1 117 ? -0.319 20.197 -3.001 1.00 94.62 117 LYS A O 1
ATOM 918 N N . ASP A 1 118 ? 0.095 18.070 -3.588 1.00 93.31 118 ASP A N 1
ATOM 919 C CA . ASP A 1 118 ? 0.929 18.363 -4.761 1.00 93.31 118 ASP A CA 1
ATOM 920 C C . ASP A 1 118 ? 0.303 17.857 -6.079 1.00 93.31 118 ASP A C 1
ATOM 922 O O . ASP A 1 118 ? 0.775 18.205 -7.158 1.00 93.31 118 ASP A O 1
ATOM 926 N N . GLY A 1 119 ? -0.809 17.112 -6.021 1.00 92.44 119 GLY A N 1
ATOM 927 C CA . GLY A 1 119 ? -1.615 16.751 -7.190 1.00 92.44 119 GLY A CA 1
ATOM 928 C C . GLY A 1 119 ? -0.854 15.897 -8.205 1.00 92.44 119 GLY A C 1
ATOM 929 O O . GLY A 1 119 ? -0.210 14.913 -7.843 1.00 92.44 119 GLY A O 1
ATOM 930 N N . ALA A 1 120 ? -0.935 16.270 -9.485 1.00 90.06 120 ALA A N 1
ATOM 931 C CA . ALA A 1 120 ? -0.354 15.497 -10.584 1.00 90.06 120 ALA A CA 1
ATOM 932 C C . ALA A 1 120 ? 1.177 15.390 -10.486 1.00 90.06 120 ALA A C 1
ATOM 934 O O . ALA A 1 120 ? 1.742 14.363 -10.858 1.00 90.06 120 ALA A O 1
ATOM 935 N N . LEU A 1 121 ? 1.841 16.404 -9.913 1.00 90.50 121 LEU A N 1
ATOM 936 C CA . LEU A 1 121 ? 3.282 16.371 -9.668 1.00 90.50 121 LEU A CA 1
ATOM 937 C C . LEU A 1 121 ? 3.658 15.165 -8.801 1.00 90.50 121 LEU A C 1
ATOM 939 O O . LEU A 1 121 ? 4.599 14.454 -9.135 1.00 90.50 121 LEU A O 1
ATOM 943 N N . ALA A 1 122 ? 2.897 14.895 -7.736 1.00 90.69 122 ALA A N 1
ATOM 944 C CA . ALA A 1 122 ? 3.141 13.761 -6.848 1.00 90.69 122 ALA A CA 1
ATOM 945 C C . ALA A 1 122 ? 3.043 12.412 -7.569 1.00 90.69 122 ALA A C 1
ATOM 947 O O . ALA A 1 122 ? 3.820 11.510 -7.274 1.00 90.69 122 ALA A O 1
ATOM 948 N N . LEU A 1 123 ? 2.109 12.281 -8.517 1.00 89.19 123 LEU A N 1
ATOM 949 C CA . LEU A 1 123 ? 1.906 11.046 -9.280 1.00 89.19 123 LEU A CA 1
ATOM 950 C C . LEU A 1 123 ? 3.058 10.750 -10.246 1.00 89.19 123 LEU A C 1
ATOM 952 O O . LEU A 1 123 ? 3.280 9.588 -10.592 1.00 89.19 123 LEU A O 1
ATOM 956 N N . ALA A 1 124 ? 3.752 11.793 -10.705 1.00 86.69 124 ALA A N 1
ATOM 957 C CA . ALA A 1 124 ? 4.888 11.694 -11.616 1.00 86.69 124 ALA A CA 1
ATOM 958 C C . ALA A 1 124 ? 6.221 11.446 -10.893 1.00 86.69 124 ALA A C 1
ATOM 960 O O . ALA A 1 124 ? 7.186 11.020 -11.526 1.00 86.69 124 ALA A O 1
ATOM 961 N N . GLN A 1 125 ? 6.295 11.711 -9.584 1.00 86.62 125 GLN A N 1
ATOM 962 C CA . GLN A 1 125 ? 7.511 11.482 -8.809 1.00 86.62 125 GLN A CA 1
ATOM 963 C C . GLN A 1 125 ? 7.744 9.984 -8.552 1.00 86.62 125 GLN A C 1
ATOM 965 O O . GLN A 1 125 ? 6.787 9.215 -8.387 1.00 86.62 125 GLN A O 1
ATOM 970 N N . PRO A 1 126 ? 9.016 9.552 -8.475 1.00 82.88 126 PRO A N 1
ATOM 971 C CA . PRO A 1 126 ? 9.341 8.205 -8.042 1.00 82.88 126 PRO A 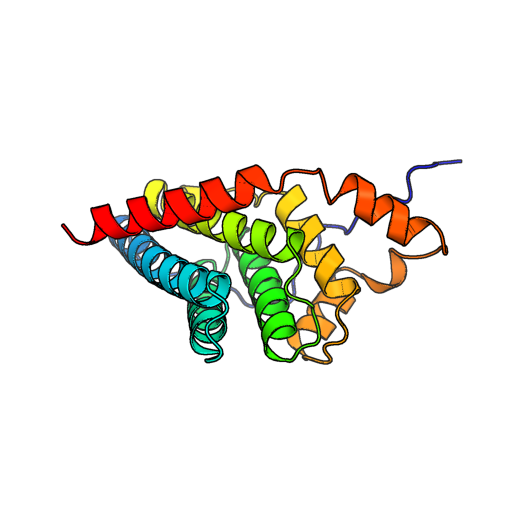CA 1
ATOM 972 C C . PRO A 1 126 ? 8.852 7.976 -6.610 1.00 82.88 126 PRO A C 1
ATOM 974 O O . PRO A 1 126 ? 8.931 8.847 -5.741 1.00 82.88 126 PRO A O 1
ATOM 977 N N . VAL A 1 127 ? 8.347 6.772 -6.363 1.00 86.50 127 VAL A N 1
ATOM 978 C CA . VAL A 1 127 ? 7.891 6.361 -5.033 1.00 86.50 127 VAL A CA 1
ATOM 979 C C . VAL A 1 127 ? 9.087 6.128 -4.103 1.00 86.50 127 VAL A C 1
ATOM 981 O O . VAL A 1 127 ? 10.152 5.730 -4.578 1.00 86.50 127 VAL A O 1
ATOM 984 N N . PRO A 1 128 ? 8.945 6.321 -2.777 1.00 89.56 128 PRO A N 1
ATOM 985 C CA . PRO A 1 128 ? 10.053 6.113 -1.851 1.00 89.56 128 PRO A CA 1
ATOM 986 C C . PRO A 1 128 ? 10.564 4.665 -1.886 1.00 89.56 128 PRO A C 1
ATOM 988 O O . PRO A 1 128 ? 9.872 3.740 -1.458 1.00 89.56 128 PRO A O 1
ATOM 991 N N . THR A 1 129 ? 11.799 4.481 -2.355 1.00 88.81 129 THR A N 1
ATOM 992 C CA . THR A 1 129 ? 12.455 3.175 -2.544 1.00 88.81 129 THR A CA 1
ATOM 993 C C . THR A 1 129 ? 12.381 2.295 -1.297 1.00 88.81 129 THR A C 1
ATOM 995 O O . THR A 1 129 ? 11.996 1.131 -1.378 1.00 88.81 129 THR A O 1
ATOM 998 N N . GLU A 1 130 ? 12.698 2.855 -0.129 1.00 86.56 130 GLU A N 1
ATOM 999 C CA . GLU A 1 130 ? 12.717 2.100 1.128 1.00 86.56 130 GLU A CA 1
ATOM 1000 C C . GLU A 1 130 ? 11.316 1.666 1.576 1.00 86.56 130 GLU A C 1
ATOM 1002 O O . GLU A 1 130 ? 11.153 0.579 2.123 1.00 86.56 130 GLU A O 1
ATOM 1007 N N . LEU A 1 131 ? 10.271 2.453 1.290 1.00 90.38 131 LEU A N 1
ATOM 1008 C CA . LEU A 1 131 ? 8.893 2.028 1.551 1.00 90.38 131 LEU A CA 1
ATOM 1009 C C . LEU A 1 131 ? 8.534 0.815 0.687 1.00 90.38 131 LEU A C 1
ATOM 1011 O O . LEU A 1 131 ? 8.005 -0.168 1.200 1.00 90.38 131 LEU A O 1
ATOM 1015 N N . VAL A 1 132 ? 8.860 0.862 -0.607 1.00 93.06 132 VAL A N 1
ATOM 1016 C CA . VAL A 1 132 ? 8.575 -0.232 -1.545 1.00 93.06 132 VAL A CA 1
ATOM 1017 C C . VAL A 1 132 ? 9.322 -1.506 -1.156 1.00 93.06 132 VAL A C 1
ATOM 1019 O O . VAL A 1 132 ? 8.694 -2.557 -1.047 1.00 93.06 132 VAL A O 1
ATOM 1022 N N . LYS A 1 133 ? 10.630 -1.422 -0.881 1.00 90.12 133 LYS A N 1
ATOM 1023 C CA . LYS A 1 133 ? 11.427 -2.574 -0.428 1.00 90.12 133 LYS A CA 1
ATOM 1024 C C . LYS A 1 133 ? 10.849 -3.199 0.837 1.00 90.12 133 LYS A C 1
ATOM 1026 O O . LYS A 1 133 ? 10.664 -4.408 0.885 1.00 90.12 133 LYS A O 1
ATOM 1031 N N . ASN A 1 134 ? 10.506 -2.385 1.834 1.00 90.62 134 ASN A N 1
ATOM 1032 C CA . ASN A 1 134 ? 9.933 -2.886 3.080 1.00 90.62 134 ASN A CA 1
ATOM 1033 C C . ASN A 1 134 ? 8.581 -3.583 2.868 1.00 90.62 134 ASN A C 1
ATOM 1035 O O . ASN A 1 134 ? 8.338 -4.639 3.446 1.00 90.62 134 ASN A O 1
ATOM 1039 N N . LEU A 1 135 ? 7.704 -3.035 2.021 1.00 94.75 135 LEU A N 1
ATOM 1040 C CA . LEU A 1 135 ? 6.434 -3.689 1.688 1.00 94.75 135 LEU A CA 1
ATOM 1041 C C . LEU A 1 135 ? 6.665 -5.029 0.968 1.00 94.75 135 LEU A C 1
ATOM 1043 O O . LEU A 1 135 ? 6.042 -6.028 1.325 1.00 94.75 135 LEU A O 1
ATOM 1047 N N . LEU A 1 136 ? 7.586 -5.074 -0.001 1.00 94.25 136 LEU A N 1
ATOM 1048 C CA . LEU A 1 136 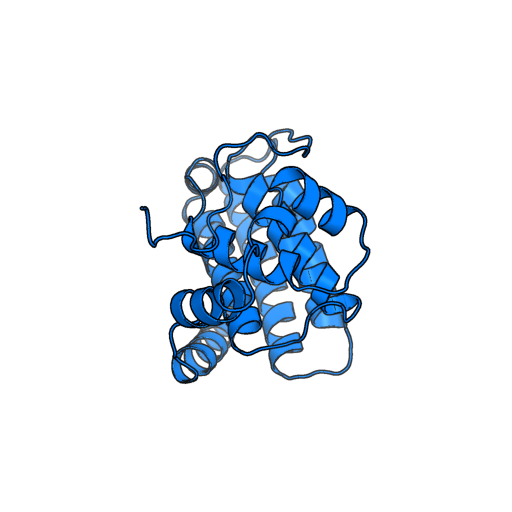? 7.947 -6.304 -0.716 1.00 94.25 136 LEU A CA 1
ATOM 1049 C C . LEU A 1 136 ? 8.551 -7.361 0.216 1.00 94.25 136 LEU A C 1
ATOM 1051 O O . LEU A 1 136 ? 8.226 -8.538 0.083 1.00 94.25 136 LEU A O 1
ATOM 1055 N N . TYR A 1 137 ? 9.370 -6.953 1.187 1.00 91.38 137 TYR A N 1
ATOM 1056 C CA . TYR A 1 137 ? 9.931 -7.848 2.201 1.00 91.38 137 TYR A CA 1
ATOM 1057 C C . TYR A 1 137 ? 8.827 -8.579 2.975 1.00 91.38 137 TYR A C 1
ATOM 1059 O O . TYR A 1 137 ? 8.851 -9.805 3.102 1.00 91.38 137 TYR A O 1
ATOM 1067 N N . TYR A 1 138 ? 7.809 -7.847 3.436 1.00 91.75 138 TYR A N 1
ATOM 1068 C CA . TYR A 1 138 ? 6.684 -8.457 4.146 1.00 91.75 138 TYR A CA 1
ATOM 1069 C C . TYR A 1 138 ? 5.807 -9.328 3.247 1.00 91.75 138 TYR A C 1
ATOM 1071 O O . TYR A 1 138 ? 5.320 -10.364 3.697 1.00 91.75 138 TYR A O 1
ATOM 1079 N N . LEU A 1 139 ? 5.638 -8.970 1.973 1.00 93.81 139 LEU A N 1
ATOM 1080 C CA . LEU A 1 139 ? 4.920 -9.822 1.024 1.00 93.81 139 LEU A CA 1
ATOM 1081 C C . LEU A 1 139 ? 5.630 -11.145 0.765 1.00 93.81 139 LEU A C 1
ATOM 1083 O O . LEU A 1 139 ? 4.963 -12.180 0.692 1.00 93.81 139 LEU A O 1
ATOM 1087 N N . ALA A 1 140 ? 6.957 -11.131 0.675 1.00 91.06 140 ALA A N 1
ATOM 1088 C CA . ALA A 1 140 ? 7.743 -12.347 0.528 1.00 91.06 140 ALA A CA 1
ATOM 1089 C C . ALA A 1 140 ? 7.569 -13.296 1.723 1.00 91.06 140 ALA A C 1
ATOM 1091 O O . ALA A 1 140 ? 7.463 -14.502 1.545 1.00 91.06 140 ALA A O 1
ATOM 1092 N N . ARG A 1 141 ? 7.460 -12.743 2.938 1.00 88.25 141 ARG A N 1
ATOM 1093 C CA . ARG A 1 141 ? 7.280 -13.513 4.180 1.00 88.25 141 ARG A CA 1
ATOM 1094 C C . ARG A 1 141 ? 5.837 -13.885 4.505 1.00 88.25 141 ARG A C 1
ATOM 1096 O O . ARG A 1 141 ? 5.612 -14.666 5.429 1.00 88.25 141 ARG A O 1
ATOM 1103 N N . SER A 1 142 ? 4.864 -13.312 3.803 1.00 92.50 142 SER A N 1
ATOM 1104 C CA . SER A 1 142 ? 3.461 -13.637 4.046 1.00 92.50 142 SER A CA 1
ATOM 1105 C C . SER A 1 142 ? 3.159 -15.105 3.703 1.00 92.50 142 SER A C 1
ATOM 1107 O O . SER A 1 142 ? 3.852 -15.742 2.915 1.00 92.50 142 SER A O 1
ATOM 1109 N N . ARG A 1 143 ? 2.115 -15.680 4.290 1.00 92.69 143 ARG A N 1
ATOM 1110 C CA . ARG A 1 143 ? 1.609 -17.026 3.964 1.00 92.69 143 ARG A CA 1
ATOM 1111 C C . ARG A 1 143 ? 0.359 -16.986 3.085 1.00 92.69 143 ARG A C 1
ATOM 1113 O O . ARG A 1 143 ? -0.283 -18.010 2.901 1.00 92.69 143 ARG A O 1
ATOM 1120 N N . SER A 1 144 ? 0.011 -15.808 2.573 1.00 91.19 144 SER A N 1
ATOM 1121 C CA . SER A 1 144 ? -1.141 -15.640 1.696 1.00 91.19 144 SER A CA 1
ATOM 1122 C C . SER A 1 144 ? -0.898 -16.282 0.329 1.00 91.19 144 SER A C 1
ATOM 1124 O O . SER A 1 144 ? 0.192 -16.177 -0.238 1.00 91.19 144 SER A O 1
ATOM 1126 N N . GLU A 1 145 ? -1.949 -16.897 -0.210 1.00 90.94 145 GLU A N 1
ATOM 1127 C CA . GLU A 1 145 ? -1.990 -17.503 -1.545 1.00 90.94 145 GLU A CA 1
ATOM 1128 C C . GLU A 1 145 ? -2.779 -16.649 -2.553 1.00 90.94 145 GLU A C 1
ATOM 1130 O O . GLU A 1 145 ? -3.168 -17.125 -3.621 1.00 90.94 145 GLU A O 1
ATOM 1135 N N . SER A 1 146 ? -3.032 -15.372 -2.241 1.00 93.94 146 SER A N 1
ATOM 1136 C CA . SER A 1 146 ? -3.709 -14.463 -3.167 1.00 93.94 146 SER A CA 1
ATOM 1137 C C . SER A 1 146 ? -3.005 -14.401 -4.524 1.00 93.94 146 SER A C 1
ATOM 1139 O O . SER A 1 146 ? -1.785 -14.228 -4.611 1.00 93.94 146 SER A O 1
ATOM 1141 N N . ALA A 1 147 ? -3.795 -14.414 -5.602 1.00 94.69 147 ALA A N 1
ATOM 1142 C CA . ALA A 1 147 ? -3.302 -14.234 -6.965 1.00 94.69 147 ALA A CA 1
ATOM 1143 C C . ALA A 1 147 ? -2.505 -12.926 -7.142 1.00 94.69 147 ALA A C 1
ATOM 1145 O O . ALA A 1 147 ? -1.514 -12.898 -7.873 1.00 94.69 147 ALA A O 1
ATOM 1146 N N . ARG A 1 148 ? -2.894 -11.845 -6.447 1.00 94.56 148 ARG A N 1
ATOM 1147 C CA . ARG A 1 148 ? -2.156 -10.572 -6.471 1.00 94.56 148 ARG A CA 1
ATOM 1148 C C . ARG A 1 148 ? -0.771 -10.743 -5.856 1.00 94.56 148 ARG A C 1
ATOM 1150 O O . ARG A 1 148 ? 0.212 -10.300 -6.440 1.00 94.56 148 ARG A O 1
ATOM 1157 N N . ILE A 1 149 ? -0.690 -11.388 -4.696 1.00 95.31 149 ILE A N 1
ATOM 1158 C CA . ILE A 1 149 ? 0.571 -11.587 -3.974 1.00 95.31 149 ILE A CA 1
ATOM 1159 C C . ILE A 1 149 ? 1.484 -12.539 -4.745 1.00 95.31 149 ILE A C 1
ATOM 1161 O O . ILE A 1 149 ? 2.667 -12.240 -4.896 1.00 95.31 149 ILE A O 1
ATOM 1165 N N . ALA A 1 150 ? 0.939 -13.614 -5.319 1.00 94.75 150 ALA A N 1
ATOM 1166 C CA . ALA A 1 150 ? 1.670 -14.504 -6.218 1.00 94.75 150 ALA A CA 1
ATOM 1167 C C . ALA A 1 150 ? 2.235 -13.748 -7.433 1.00 94.75 150 ALA A C 1
ATOM 1169 O O . ALA A 1 150 ? 3.410 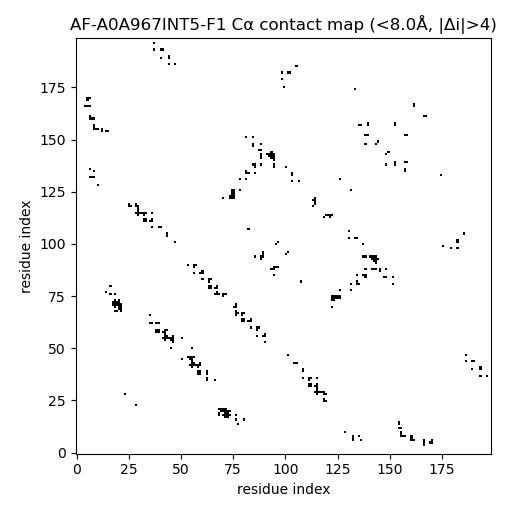-13.903 -7.769 1.00 94.75 150 ALA A O 1
ATOM 1170 N N . SER A 1 151 ? 1.439 -12.863 -8.046 1.00 95.38 151 SER A N 1
ATOM 1171 C CA . SER A 1 151 ? 1.913 -12.001 -9.131 1.00 95.38 151 SER A CA 1
ATOM 1172 C C . SER A 1 151 ? 3.041 -11.077 -8.670 1.00 95.38 151 SER A C 1
ATOM 1174 O O . SER A 1 151 ? 4.041 -10.978 -9.370 1.00 95.38 151 SER A O 1
ATOM 1176 N N . ILE A 1 152 ? 2.925 -10.436 -7.501 1.00 95.88 152 ILE A N 1
ATOM 1177 C CA . ILE A 1 152 ? 3.980 -9.564 -6.954 1.00 95.88 152 ILE A CA 1
ATOM 1178 C C . ILE A 1 152 ? 5.268 -10.360 -6.707 1.00 95.88 152 ILE A C 1
ATOM 1180 O O . ILE A 1 152 ? 6.345 -9.919 -7.108 1.00 95.88 152 ILE A O 1
ATOM 1184 N N . ARG A 1 153 ? 5.171 -11.543 -6.088 1.00 94.31 153 ARG A N 1
ATOM 1185 C CA . ARG A 1 153 ? 6.324 -12.419 -5.834 1.00 94.31 153 ARG A CA 1
ATOM 1186 C C . ARG A 1 153 ? 7.035 -12.816 -7.110 1.00 94.31 153 ARG A C 1
ATOM 1188 O O . ARG A 1 153 ? 8.254 -12.704 -7.168 1.00 94.31 153 ARG A O 1
ATOM 1195 N N . SER A 1 154 ? 6.274 -13.223 -8.123 1.00 93.62 154 SER A N 1
ATOM 1196 C CA . SER A 1 154 ? 6.819 -13.599 -9.424 1.00 93.62 154 SER A CA 1
ATOM 1197 C C . SER A 1 154 ? 7.478 -12.407 -10.122 1.00 93.62 154 SER A C 1
ATOM 1199 O O . SER A 1 154 ? 8.615 -12.525 -10.570 1.00 93.62 154 SER A O 1
ATOM 1201 N N . THR A 1 155 ? 6.818 -11.243 -10.141 1.00 94.75 155 THR A N 1
ATOM 1202 C CA . THR A 1 155 ? 7.344 -10.017 -10.756 1.00 94.75 155 THR A CA 1
ATOM 1203 C C . THR A 1 155 ? 8.684 -9.610 -10.144 1.00 94.75 155 THR A C 1
ATOM 1205 O O . THR A 1 155 ? 9.645 -9.420 -10.879 1.00 94.75 155 THR A O 1
ATOM 1208 N N . TYR A 1 156 ? 8.790 -9.545 -8.814 1.00 92.81 156 TYR A N 1
ATOM 1209 C CA . TYR A 1 156 ? 10.027 -9.133 -8.132 1.00 92.81 156 TYR A CA 1
ATOM 1210 C C . TYR A 1 156 ? 10.982 -10.284 -7.793 1.00 92.81 156 TYR A C 1
ATOM 1212 O O . TYR A 1 156 ? 11.993 -10.048 -7.133 1.00 92.81 156 TYR A O 1
ATOM 1220 N N . ARG A 1 157 ? 10.661 -11.518 -8.208 1.00 91.50 157 ARG A N 1
ATOM 1221 C CA . ARG A 1 157 ? 11.410 -12.745 -7.883 1.00 91.50 157 ARG A CA 1
ATOM 1222 C C . ARG A 1 157 ? 11.738 -12.855 -6.393 1.00 91.50 157 ARG A C 1
ATOM 1224 O O . ARG A 1 157 ? 12.864 -13.152 -6.008 1.00 91.50 157 ARG A O 1
ATOM 1231 N N . LEU A 1 158 ? 10.746 -12.567 -5.551 1.00 89.38 158 LEU A N 1
ATOM 1232 C CA . LEU A 1 158 ? 10.960 -12.395 -4.112 1.00 89.38 158 LEU A CA 1
ATOM 1233 C C . LEU A 1 158 ? 11.512 -13.652 -3.435 1.00 89.38 158 LEU A C 1
ATOM 1235 O O . LEU A 1 158 ? 12.295 -13.530 -2.497 1.00 89.38 158 LEU A O 1
ATOM 1239 N N . ASP A 1 159 ? 11.152 -14.831 -3.938 1.00 85.38 159 ASP A N 1
ATOM 1240 C CA . ASP A 1 159 ? 11.600 -16.117 -3.397 1.00 85.38 159 ASP A CA 1
ATOM 1241 C C . ASP A 1 159 ? 13.116 -16.331 -3.589 1.00 85.38 159 ASP A C 1
ATOM 1243 O O . ASP A 1 159 ? 13.769 -16.947 -2.747 1.00 85.38 159 ASP A O 1
ATOM 1247 N N . ASP A 1 160 ? 13.708 -15.734 -4.631 1.00 85.44 160 ASP A N 1
ATOM 1248 C CA . ASP A 1 160 ? 15.146 -15.822 -4.924 1.00 85.44 160 ASP A CA 1
ATOM 1249 C C . ASP A 1 160 ? 15.990 -14.898 -4.020 1.00 85.44 160 ASP A C 1
ATOM 1251 O O . ASP A 1 160 ? 17.216 -15.007 -3.978 1.00 85.44 160 ASP A O 1
ATOM 1255 N N . LEU A 1 161 ? 15.359 -13.966 -3.294 1.00 82.00 161 LEU A N 1
ATOM 1256 C CA . LEU A 1 161 ? 16.053 -12.936 -2.508 1.00 82.00 161 LEU A CA 1
ATOM 1257 C C . LEU A 1 161 ? 16.429 -13.385 -1.086 1.00 82.00 161 LEU A C 1
ATOM 1259 O O . LEU A 1 161 ? 17.140 -12.657 -0.394 1.00 82.00 161 LEU A O 1
ATOM 1263 N N . PHE A 1 162 ? 15.981 -14.565 -0.645 1.00 70.25 162 PHE A N 1
ATOM 1264 C CA . PHE A 1 162 ? 16.208 -15.090 0.712 1.00 70.25 162 PHE A CA 1
ATOM 1265 C C . PHE A 1 162 ? 17.209 -16.253 0.770 1.00 70.25 162 PHE A C 1
ATOM 1267 O O . PHE A 1 162 ? 17.205 -17.026 1.725 1.00 70.25 162 PHE A O 1
ATOM 1274 N N . VAL A 1 163 ? 18.079 -16.401 -0.232 1.00 61.69 163 VAL A N 1
ATOM 1275 C CA . VAL A 1 163 ? 19.060 -17.496 -0.270 1.00 61.69 163 VAL A CA 1
ATOM 1276 C C . VAL A 1 163 ? 20.064 -17.365 0.894 1.00 61.69 163 VAL A C 1
ATOM 1278 O O . VAL A 1 163 ? 20.976 -16.540 0.856 1.00 61.69 163 VAL A O 1
ATOM 1281 N N . GLY A 1 164 ? 19.889 -18.205 1.924 1.00 59.56 164 GLY A N 1
ATOM 1282 C CA . GLY A 1 164 ? 20.753 -18.342 3.108 1.00 59.56 164 GLY A CA 1
ATOM 1283 C C . GLY A 1 164 ? 20.012 -18.116 4.436 1.00 59.56 164 GLY A C 1
ATOM 1284 O O . GLY A 1 164 ? 19.318 -17.114 4.590 1.00 59.56 164 GLY A O 1
ATOM 1285 N N . GLU A 1 165 ? 20.191 -19.016 5.414 1.00 54.69 165 GLU A N 1
ATOM 1286 C CA . GLU A 1 165 ? 19.478 -18.999 6.714 1.00 54.69 165 GLU A CA 1
ATOM 1287 C C . GLU A 1 165 ? 19.632 -17.662 7.478 1.00 54.69 165 GLU A C 1
ATOM 1289 O O . GLU A 1 165 ? 18.672 -17.170 8.066 1.00 54.69 165 GLU A O 1
ATOM 1294 N N . ASP A 1 166 ? 20.782 -16.987 7.355 1.00 61.03 166 ASP A N 1
ATOM 1295 C CA . ASP A 1 166 ? 21.060 -15.701 8.018 1.00 61.03 166 ASP A CA 1
ATOM 1296 C C . ASP A 1 166 ? 20.618 -14.454 7.228 1.00 61.03 166 ASP A C 1
ATOM 1298 O O . ASP A 1 166 ? 20.724 -13.325 7.721 1.00 61.03 166 ASP A O 1
ATOM 1302 N N . ALA A 1 167 ? 20.220 -14.588 5.959 1.00 61.94 167 ALA A N 1
ATOM 1303 C CA . ALA A 1 167 ? 19.873 -13.434 5.121 1.00 61.94 167 ALA A CA 1
ATOM 1304 C C . ALA A 1 167 ? 18.575 -12.765 5.602 1.00 61.94 167 ALA A C 1
ATOM 1306 O O . ALA A 1 167 ? 18.474 -11.537 5.632 1.00 61.94 167 ALA A O 1
ATOM 1307 N N . SER A 1 168 ? 17.615 -13.576 6.056 1.00 64.19 168 SER A N 1
ATOM 1308 C CA . SER A 1 168 ? 16.297 -13.111 6.494 1.00 64.19 168 SER A CA 1
ATOM 1309 C C . SER A 1 168 ? 16.361 -12.284 7.779 1.00 64.19 168 SER A C 1
ATOM 1311 O O . SER A 1 168 ? 15.845 -11.165 7.806 1.00 64.19 168 SER A O 1
ATOM 1313 N N . GLU A 1 169 ? 17.050 -12.781 8.814 1.00 66.19 169 GLU A N 1
ATOM 1314 C CA . GLU A 1 169 ? 17.191 -12.072 10.093 1.00 66.19 169 GLU A CA 1
ATOM 1315 C C . GLU A 1 169 ? 18.006 -10.781 9.959 1.00 66.19 169 GLU A C 1
ATOM 1317 O O . GLU A 1 169 ? 17.701 -9.768 10.593 1.00 66.19 169 GLU A O 1
ATOM 1322 N N . ARG A 1 170 ? 19.058 -10.797 9.129 1.00 63.22 170 ARG A N 1
ATOM 1323 C CA . ARG A 1 170 ? 19.885 -9.609 8.875 1.00 63.22 170 ARG A CA 1
ATOM 1324 C C . ARG A 1 170 ? 19.111 -8.541 8.110 1.00 63.22 170 ARG A C 1
ATOM 1326 O O . ARG A 1 170 ? 19.185 -7.372 8.487 1.00 63.22 170 ARG A O 1
ATOM 1333 N N . ALA A 1 171 ? 18.337 -8.932 7.095 1.00 65.75 171 ALA A N 1
ATOM 1334 C CA . ALA A 1 171 ? 17.435 -8.019 6.400 1.00 65.75 171 ALA A CA 1
ATOM 1335 C C . ALA A 1 171 ? 16.409 -7.417 7.370 1.00 65.75 171 ALA A C 1
ATOM 1337 O O . ALA A 1 171 ? 16.210 -6.207 7.371 1.00 65.75 171 ALA A O 1
ATOM 1338 N N . GLU A 1 172 ? 15.833 -8.222 8.264 1.00 68.06 172 GLU A N 1
ATOM 1339 C CA . GLU A 1 172 ? 14.851 -7.757 9.247 1.00 68.06 172 GLU A CA 1
ATOM 1340 C C . GLU A 1 172 ? 15.425 -6.684 10.186 1.00 68.06 172 GLU A C 1
ATOM 1342 O O . GLU A 1 172 ? 14.773 -5.667 10.410 1.00 68.06 172 GLU A O 1
ATOM 1347 N N . ARG A 1 173 ? 16.668 -6.844 10.664 1.00 66.00 173 ARG A N 1
ATOM 1348 C CA . ARG A 1 173 ? 17.353 -5.844 11.512 1.00 66.00 173 ARG A CA 1
ATOM 1349 C C . ARG A 1 173 ? 17.645 -4.527 10.788 1.00 66.00 173 ARG A C 1
ATOM 1351 O O . ARG A 1 173 ? 17.604 -3.474 11.413 1.00 66.00 173 ARG A O 1
ATOM 1358 N N . ILE A 1 174 ? 17.969 -4.583 9.497 1.00 64.94 174 ILE A N 1
ATOM 1359 C CA . ILE A 1 174 ? 18.305 -3.397 8.690 1.00 64.94 174 ILE A CA 1
ATOM 1360 C C . ILE A 1 174 ? 17.037 -2.636 8.286 1.00 64.94 174 ILE A C 1
ATOM 1362 O O . ILE A 1 174 ? 17.010 -1.407 8.312 1.00 64.94 174 ILE A O 1
ATOM 1366 N N . LEU A 1 175 ? 15.980 -3.372 7.941 1.00 65.75 175 LEU A N 1
ATOM 1367 C CA . LEU A 1 175 ? 14.701 -2.832 7.486 1.00 65.75 175 LEU A CA 1
ATOM 1368 C C . LEU A 1 175 ? 13.825 -2.345 8.656 1.00 65.75 175 LEU A C 1
ATOM 1370 O O . LEU A 1 175 ? 13.157 -1.313 8.555 1.00 65.75 175 LEU A O 1
ATOM 1374 N N . CYS A 1 176 ? 13.866 -3.035 9.802 1.00 59.78 176 CYS A N 1
ATOM 1375 C CA . CYS A 1 176 ? 13.175 -2.638 11.029 1.00 59.78 176 CYS A CA 1
ATOM 1376 C C . CYS A 1 176 ? 14.083 -1.788 11.928 1.00 59.78 176 CYS A C 1
ATOM 1378 O O . CYS A 1 176 ? 14.538 -2.236 12.978 1.00 59.78 176 CYS A O 1
ATOM 1380 N N . GLY A 1 177 ? 14.316 -0.527 11.557 1.00 57.59 177 GLY A N 1
ATOM 1381 C CA . GLY A 1 177 ? 14.869 0.444 12.509 1.00 57.59 177 GLY A CA 1
ATOM 1382 C C . GLY A 1 177 ? 13.911 0.638 13.702 1.00 57.59 177 GLY A C 1
ATOM 1383 O O . GLY A 1 177 ? 12.696 0.736 13.477 1.00 57.59 177 GLY A O 1
ATOM 1384 N N . PRO A 1 178 ? 14.397 0.703 14.956 1.00 50.06 178 PRO A N 1
ATOM 1385 C CA . PRO A 1 178 ? 13.528 0.812 16.122 1.00 50.06 178 PRO A CA 1
ATOM 1386 C C . PRO A 1 178 ? 12.882 2.200 16.167 1.00 50.06 178 PRO A C 1
ATOM 1388 O O . PRO A 1 178 ? 13.598 3.191 16.088 1.00 50.06 178 PRO A O 1
ATOM 1391 N N . ASP A 1 179 ? 11.551 2.267 16.308 1.00 56.12 179 ASP A N 1
ATOM 1392 C CA . ASP A 1 179 ? 10.905 3.230 17.212 1.00 56.12 179 ASP A CA 1
ATOM 1393 C C . ASP A 1 179 ? 9.404 2.916 17.422 1.00 56.12 179 ASP A C 1
ATOM 1395 O O . ASP A 1 179 ? 8.557 3.143 16.553 1.00 56.12 179 ASP A O 1
ATOM 1399 N N . LEU A 1 180 ? 9.069 2.393 18.603 1.00 50.44 180 LEU A N 1
ATOM 1400 C CA . LEU A 1 180 ? 7.691 2.208 19.071 1.00 50.44 180 LEU A CA 1
ATOM 1401 C C . LEU A 1 180 ? 7.028 3.545 19.462 1.00 50.44 180 LEU A C 1
ATOM 1403 O O . LEU A 1 180 ? 5.797 3.641 19.428 1.00 50.44 180 LEU A O 1
ATOM 1407 N N . GLU A 1 181 ? 7.802 4.579 19.808 1.00 53.22 181 GLU A N 1
ATOM 1408 C CA . GLU A 1 181 ? 7.272 5.896 20.185 1.00 53.22 181 GLU A CA 1
ATOM 1409 C C . GLU A 1 181 ? 6.739 6.661 18.968 1.00 53.22 181 GLU A C 1
ATOM 1411 O O . GLU A 1 181 ? 5.631 7.205 19.015 1.00 53.22 181 GLU A O 1
ATOM 1416 N N . SER A 1 182 ? 7.443 6.589 17.833 1.00 59.53 182 SER A N 1
ATOM 1417 C CA . SER A 1 182 ? 7.007 7.127 16.538 1.00 59.53 182 SER A CA 1
ATOM 1418 C C . SER A 1 182 ? 5.608 6.661 16.134 1.00 59.53 182 SER A C 1
ATOM 1420 O O . SER A 1 182 ? 4.842 7.431 15.563 1.00 59.53 182 SER A O 1
ATOM 1422 N N . LEU A 1 183 ? 5.220 5.421 16.442 1.00 55.12 183 LEU A N 1
ATOM 1423 C CA . LEU A 1 183 ? 3.897 4.908 16.071 1.00 55.12 183 LEU A CA 1
ATOM 1424 C C . LEU A 1 183 ? 2.762 5.504 16.896 1.00 55.12 183 LEU A C 1
ATOM 1426 O O . LEU A 1 183 ? 1.709 5.825 16.339 1.00 55.12 183 LEU A O 1
ATOM 1430 N N . LYS A 1 184 ? 2.969 5.686 18.205 1.00 56.56 184 LYS A N 1
ATOM 1431 C CA . LYS A 1 184 ? 2.002 6.392 19.057 1.00 56.56 184 LYS A CA 1
ATOM 1432 C C . LYS A 1 184 ? 1.862 7.845 18.608 1.00 56.56 184 LYS A C 1
ATOM 1434 O O . LYS A 1 184 ? 0.740 8.343 18.529 1.00 56.56 184 LYS A O 1
ATOM 1439 N N . ALA A 1 185 ? 2.973 8.486 18.241 1.00 60.97 185 ALA A N 1
ATOM 1440 C CA . ALA A 1 185 ? 2.977 9.840 17.695 1.00 60.97 185 ALA A CA 1
ATOM 1441 C C . ALA A 1 185 ? 2.229 9.931 16.353 1.00 60.97 185 ALA A C 1
ATOM 1443 O O . ALA A 1 185 ? 1.421 10.836 16.166 1.00 60.97 185 ALA A O 1
ATOM 1444 N N . VAL A 1 186 ? 2.415 8.965 15.445 1.00 62.09 186 VAL A N 1
ATOM 1445 C CA . VAL A 1 186 ? 1.692 8.908 14.162 1.00 62.09 186 VAL A CA 1
ATOM 1446 C C . VAL A 1 186 ? 0.192 8.701 14.377 1.00 62.09 186 VAL A C 1
ATOM 1448 O O . VAL A 1 186 ? -0.608 9.418 13.781 1.00 62.09 186 VAL A O 1
ATOM 1451 N N . ALA A 1 187 ? -0.215 7.780 15.256 1.00 58.44 187 ALA A N 1
ATOM 1452 C CA . ALA A 1 187 ? -1.628 7.570 15.578 1.00 58.44 187 ALA A CA 1
ATOM 1453 C C . ALA A 1 187 ? -2.276 8.823 16.201 1.00 58.44 187 ALA A C 1
ATOM 1455 O O . ALA A 1 187 ? -3.403 9.179 15.849 1.00 58.44 187 ALA A O 1
ATOM 1456 N N . ALA A 1 188 ? -1.558 9.519 17.089 1.00 67.25 188 ALA A N 1
ATOM 1457 C CA . ALA A 1 188 ? -2.007 10.779 17.675 1.00 67.25 188 ALA A CA 1
ATOM 1458 C C . ALA A 1 188 ? -2.128 11.896 16.622 1.00 67.25 188 ALA A C 1
ATOM 1460 O O . ALA A 1 188 ? -3.154 12.574 16.572 1.00 67.25 188 ALA A O 1
ATOM 1461 N N . ALA A 1 189 ? -1.140 12.031 15.734 1.00 71.62 189 ALA A N 1
ATOM 1462 C CA . ALA A 1 189 ? -1.153 13.008 14.647 1.00 71.62 189 ALA A CA 1
ATOM 1463 C C . ALA A 1 189 ? -2.298 12.757 13.651 1.00 71.62 189 ALA A C 1
ATOM 1465 O O . ALA A 1 189 ? -2.960 13.698 13.221 1.00 71.62 189 ALA A O 1
ATOM 1466 N N . ILE A 1 190 ? -2.594 11.493 13.327 1.00 72.25 190 ILE A N 1
ATOM 1467 C CA . ILE A 1 190 ? -3.742 11.131 12.479 1.00 72.25 190 ILE A CA 1
ATOM 1468 C C . ILE A 1 190 ? -5.059 11.544 13.144 1.00 72.25 190 ILE A C 1
ATOM 1470 O O . ILE A 1 190 ? -5.944 12.085 12.482 1.00 72.25 190 ILE A O 1
ATOM 1474 N N . LYS A 1 191 ? -5.196 11.317 14.457 1.00 68.38 191 LYS A N 1
ATOM 1475 C CA . LYS A 1 191 ? -6.392 11.710 15.213 1.00 68.38 191 LYS A CA 1
ATOM 1476 C C . LYS A 1 191 ? -6.602 13.229 15.197 1.00 68.38 191 LYS A C 1
ATOM 1478 O O . LYS A 1 191 ? -7.742 13.676 15.088 1.00 68.38 191 LYS A O 1
ATOM 1483 N N . GLU A 1 192 ? -5.525 14.008 15.275 1.00 76.25 192 GLU A N 1
ATOM 1484 C CA . GLU A 1 192 ? -5.572 15.469 15.169 1.00 76.25 192 GLU A CA 1
ATOM 1485 C C . GLU A 1 192 ? -5.940 15.941 13.751 1.00 76.25 192 GLU A C 1
ATOM 1487 O O . GLU A 1 192 ? -6.845 16.764 13.597 1.00 76.25 192 GLU A O 1
ATOM 1492 N N . ASP A 1 193 ? -5.308 15.376 12.714 1.00 71.50 193 ASP A N 1
ATOM 1493 C CA . ASP A 1 193 ? -5.605 15.671 11.303 1.00 71.50 193 ASP A CA 1
ATOM 1494 C C . ASP A 1 193 ? -7.085 15.387 10.970 1.00 71.50 193 ASP A C 1
ATOM 1496 O O . ASP A 1 193 ? -7.757 16.216 10.351 1.00 71.50 193 ASP A O 1
ATOM 1500 N N . LEU A 1 194 ? -7.626 14.253 11.437 1.00 70.50 194 LEU A N 1
ATOM 1501 C CA . LEU A 1 194 ? -9.047 13.900 11.300 1.00 70.50 194 LEU A CA 1
ATOM 1502 C C . LEU A 1 194 ? -9.976 14.887 12.020 1.00 70.50 194 LEU A C 1
ATOM 1504 O O . LEU A 1 194 ? -11.090 15.129 11.554 1.00 70.50 194 LEU A O 1
ATOM 1508 N N . GLY A 1 195 ? -9.543 15.443 13.155 1.00 63.97 195 GLY A N 1
ATOM 1509 C CA . GLY A 1 195 ? -10.287 16.467 13.888 1.0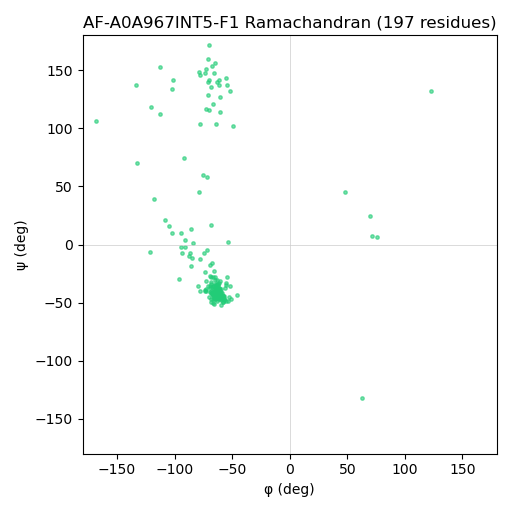0 63.97 195 GLY A CA 1
ATOM 1510 C C . GLY A 1 195 ? -10.386 17.780 13.111 1.00 63.97 195 GLY A C 1
ATOM 1511 O O . GLY A 1 195 ? -11.456 18.378 13.058 1.00 63.97 195 GLY A O 1
ATOM 1512 N N . ARG A 1 196 ? -9.299 18.184 12.445 1.00 69.56 196 ARG A N 1
ATOM 1513 C CA . ARG A 1 196 ? -9.239 19.409 11.629 1.00 69.56 196 ARG A CA 1
ATOM 1514 C C . ARG A 1 196 ? -10.017 19.294 10.316 1.00 69.56 196 ARG A C 1
ATOM 1516 O O . ARG A 1 196 ? -10.566 20.283 9.852 1.00 69.56 196 ARG A O 1
ATOM 1523 N N . ALA A 1 197 ? -10.093 18.098 9.731 1.00 52.78 197 ALA A N 1
ATOM 1524 C CA . ALA A 1 197 ? -10.815 17.850 8.478 1.00 52.78 197 ALA A CA 1
ATOM 1525 C C . ALA A 1 197 ? -12.354 17.835 8.620 1.00 52.78 197 ALA A C 1
ATOM 1527 O O . ALA A 1 197 ? -13.053 17.736 7.613 1.00 52.78 197 ALA A O 1
ATOM 1528 N N . LYS A 1 198 ? -12.884 17.886 9.851 1.00 47.22 198 LYS A N 1
ATOM 1529 C CA . LYS A 1 198 ? -14.329 17.931 10.147 1.00 47.22 198 LYS A CA 1
ATOM 1530 C C . LYS A 1 198 ? -14.893 19.348 10.338 1.00 47.22 198 LYS A C 1
ATOM 1532 O O . LYS A 1 198 ? -16.097 19.466 10.558 1.00 47.22 198 LYS A O 1
ATOM 1537 N N . THR A 1 199 ? -14.054 20.379 10.270 1.00 40.00 199 THR A N 1
ATOM 1538 C CA . THR A 1 199 ? -14.424 21.810 10.320 1.00 40.00 199 THR A CA 1
ATOM 1539 C C . THR A 1 199 ? -14.353 22.428 8.939 1.00 40.00 199 THR A C 1
ATOM 1541 O O . THR A 1 199 ? -15.261 23.224 8.624 1.00 40.00 199 THR A O 1
#

Solvent-accessible surface area (backbone atoms only — not comparable to full-atom values): 11083 Å² total; per-residue (Å²): 133,83,93,71,75,53,75,71,68,69,80,86,64,87,69,101,65,93,45,56,63,58,90,65,52,63,69,56,42,18,49,52,29,46,53,41,37,55,47,31,53,50,13,51,51,43,44,71,71,63,53,86,62,65,59,14,57,52,40,33,41,54,35,30,55,50,46,27,55,52,26,13,73,32,64,35,23,60,56,27,53,53,50,38,35,49,47,48,23,46,72,74,62,20,33,76,93,41,74,65,55,54,48,54,59,53,51,50,50,52,53,32,48,45,30,32,73,51,23,67,61,45,36,67,38,81,62,64,63,69,61,52,51,54,53,51,52,52,54,60,70,33,71,51,83,47,70,65,44,53,49,51,34,61,74,45,44,39,80,73,53,52,81,50,91,65,37,54,61,53,36,48,58,69,71,53,65,90,61,76,64,59,51,57,51,49,55,51,51,50,55,51,53,57,57,62,74,73,112